Protein AF-A0A0L6UU90-F1 (afdb_monomer_lite)

Radius of gyration: 18.8 Å; chains: 1; bounding box: 52×58×37 Å

Sequence (193 aa):
EAFYVHIKVLWGLVTKGSIPTPSDEQLQAFYQRFCNSDEIESAVTRGPSLISTDLIQTLKKSRECRTKVGKHILHLSDFHICYIHSSLSKLGLTTWVPNLDEQADSLYNVAHQMAAIGTFCECVAGGAYTFMNVNQTYADNFDLLKTAYKHYVHFTWLNICSKEKKESGKHIRDEEQKFLQPACKRVSCSWVF

pLDDT: mean 80.96, std 15.69, range [37.69, 96.56]

Organism: NCBI:txid27349

Structure (mmCIF, N/CA/C/O backbone):
data_AF-A0A0L6UU90-F1
#
_entry.id   AF-A0A0L6UU90-F1
#
loop_
_atom_site.group_PDB
_atom_site.id
_atom_site.type_symbol
_atom_site.label_atom_id
_atom_site.label_alt_id
_atom_site.label_comp_id
_atom_site.label_asym_id
_atom_site.label_entity_id
_atom_site.label_seq_id
_atom_site.pdbx_PDB_ins_code
_atom_site.Cartn_x
_atom_site.Cartn_y
_atom_site.Cartn_z
_atom_site.occupancy
_atom_site.B_iso_or_equiv
_atom_site.auth_seq_id
_atom_site.auth_comp_id
_atom_site.auth_asym_id
_atom_site.auth_atom_id
_atom_site.pdbx_PDB_model_num
ATOM 1 N N . GLU A 1 1 ? 13.867 6.661 -1.118 1.00 80.81 1 GLU A N 1
ATOM 2 C CA . GLU A 1 1 ? 13.142 7.686 -1.908 1.00 80.81 1 GLU A CA 1
ATOM 3 C C . GLU A 1 1 ? 12.004 7.156 -2.781 1.00 80.81 1 GLU A C 1
ATOM 5 O O . GLU A 1 1 ? 10.861 7.425 -2.432 1.00 80.81 1 GLU A O 1
ATOM 10 N N . ALA A 1 2 ? 12.242 6.406 -3.869 1.00 89.19 2 ALA A N 1
ATOM 11 C CA . ALA A 1 2 ? 11.162 6.016 -4.799 1.00 89.19 2 ALA A CA 1
ATOM 12 C C . ALA A 1 2 ? 10.016 5.229 -4.140 1.00 89.19 2 ALA A C 1
ATOM 14 O O . ALA A 1 2 ? 8.848 5.518 -4.388 1.00 89.19 2 ALA A O 1
ATOM 15 N N . PHE A 1 3 ? 10.337 4.315 -3.222 1.00 91.81 3 PHE A N 1
ATOM 16 C CA . PHE A 1 3 ? 9.324 3.572 -2.474 1.00 91.81 3 PHE A CA 1
ATOM 17 C C . PHE A 1 3 ? 8.446 4.477 -1.589 1.00 91.81 3 PHE A C 1
ATOM 19 O O . PHE A 1 3 ? 7.229 4.333 -1.557 1.00 91.81 3 PHE A O 1
ATOM 26 N N . TYR A 1 4 ? 9.023 5.493 -0.942 1.00 89.19 4 TYR A N 1
ATOM 27 C CA . TYR A 1 4 ? 8.248 6.468 -0.163 1.00 89.19 4 TYR A CA 1
ATOM 28 C C . TYR A 1 4 ? 7.365 7.347 -1.053 1.00 89.19 4 TYR A C 1
ATOM 30 O O . TYR A 1 4 ? 6.253 7.699 -0.663 1.00 89.19 4 TYR A O 1
ATOM 38 N N . VAL A 1 5 ? 7.829 7.683 -2.263 1.00 87.25 5 VAL A N 1
ATOM 39 C CA . VAL A 1 5 ? 6.995 8.352 -3.271 1.00 87.25 5 VAL A CA 1
ATOM 40 C C . VAL A 1 5 ? 5.829 7.452 -3.675 1.00 87.25 5 VAL A C 1
ATOM 42 O O . VAL A 1 5 ? 4.702 7.933 -3.705 1.00 87.25 5 VAL A O 1
ATOM 45 N N . HIS A 1 6 ? 6.066 6.159 -3.913 1.00 90.12 6 HIS A N 1
ATOM 46 C CA . HIS A 1 6 ? 5.007 5.194 -4.217 1.00 90.12 6 HIS A CA 1
ATOM 47 C C . HIS A 1 6 ? 3.951 5.126 -3.111 1.00 90.12 6 HIS A C 1
ATOM 49 O O . HIS A 1 6 ? 2.763 5.264 -3.380 1.00 90.12 6 HIS A O 1
ATOM 55 N N . ILE A 1 7 ? 4.376 5.033 -1.852 1.00 90.38 7 ILE A N 1
ATOM 56 C CA . ILE A 1 7 ? 3.461 5.022 -0.707 1.00 90.38 7 ILE A CA 1
ATOM 57 C C . ILE A 1 7 ? 2.615 6.314 -0.646 1.00 90.38 7 ILE A C 1
ATOM 59 O O . ILE A 1 7 ? 1.401 6.258 -0.458 1.00 90.38 7 ILE A O 1
ATOM 63 N N . LYS A 1 8 ? 3.216 7.494 -0.872 1.00 84.75 8 LYS A N 1
ATOM 64 C CA . LYS A 1 8 ? 2.468 8.770 -0.941 1.00 84.75 8 LYS A CA 1
ATOM 65 C C . LYS A 1 8 ? 1.434 8.794 -2.069 1.00 84.75 8 LYS A C 1
ATOM 67 O O . LYS A 1 8 ? 0.399 9.445 -1.942 1.00 84.75 8 LYS A O 1
ATOM 72 N N . VAL A 1 9 ? 1.735 8.119 -3.174 1.00 85.44 9 VAL A N 1
ATOM 73 C CA . VAL A 1 9 ? 0.856 8.008 -4.341 1.00 85.44 9 VAL A CA 1
ATOM 74 C C . VAL A 1 9 ? -0.324 7.096 -4.028 1.00 85.44 9 VAL A C 1
ATOM 76 O O . VAL A 1 9 ? -1.452 7.488 -4.300 1.00 85.44 9 VAL A O 1
ATOM 79 N N . LEU A 1 10 ? -0.102 5.951 -3.374 1.00 88.50 10 LEU A N 1
ATOM 80 C CA . LEU A 1 10 ? -1.183 5.059 -2.928 1.00 88.50 10 LEU A CA 1
ATOM 81 C C . LEU A 1 10 ? -2.165 5.754 -1.976 1.00 88.50 10 LEU A C 1
ATOM 83 O O . LEU A 1 10 ? -3.375 5.571 -2.096 1.00 88.50 10 LEU A O 1
ATOM 87 N N . TRP A 1 11 ? -1.664 6.635 -1.110 1.00 82.31 11 TRP A N 1
ATOM 88 C CA . TRP A 1 11 ? -2.499 7.500 -0.272 1.00 82.31 11 TRP A CA 1
ATOM 89 C C . TRP A 1 11 ? -3.260 8.602 -1.032 1.00 82.31 11 TRP A C 1
ATOM 91 O O . TRP A 1 11 ? -3.976 9.388 -0.415 1.00 82.31 11 TRP A O 1
ATOM 101 N N . GLY A 1 12 ? -3.108 8.697 -2.355 1.00 75.25 12 GLY A N 1
ATOM 102 C CA . GLY A 1 12 ? -3.786 9.694 -3.181 1.00 75.25 12 GLY A CA 1
ATOM 103 C C . GLY A 1 12 ? -3.246 11.112 -3.004 1.00 75.25 12 GLY A C 1
ATOM 104 O O . GLY A 1 12 ? -3.991 12.059 -3.232 1.00 75.25 12 GLY A O 1
ATOM 105 N N . LEU A 1 13 ? -1.970 11.260 -2.611 1.00 61.97 13 LEU A N 1
ATOM 106 C CA . LEU A 1 13 ? -1.373 12.526 -2.177 1.00 61.97 13 LEU A CA 1
ATOM 107 C C . LEU A 1 13 ? -2.178 13.154 -1.043 1.00 61.97 13 LEU A C 1
ATOM 109 O O . LEU A 1 13 ? -2.910 14.105 -1.292 1.00 61.97 13 LEU A O 1
ATOM 113 N N . VAL A 1 14 ? -2.032 12.636 0.184 1.00 50.00 14 VAL A N 1
ATOM 114 C CA . VAL A 1 14 ? -2.690 13.168 1.394 1.00 50.00 14 VAL A CA 1
ATOM 115 C C . VAL A 1 14 ? -2.744 14.697 1.332 1.00 50.00 14 VAL A C 1
ATOM 117 O O . VAL A 1 14 ? -1.743 15.385 1.561 1.00 50.00 14 VAL A O 1
ATOM 120 N N . THR A 1 15 ? -3.904 15.244 0.970 1.00 45.78 15 THR A N 1
ATOM 121 C CA . THR A 1 15 ? -4.142 16.676 1.066 1.00 45.78 15 THR A CA 1
ATOM 122 C C . THR A 1 15 ? -4.085 16.995 2.548 1.00 45.78 15 THR A C 1
ATOM 124 O O . THR A 1 15 ? -4.788 16.373 3.343 1.00 45.78 15 THR A O 1
ATOM 127 N N . LYS A 1 16 ? -3.167 17.899 2.908 1.00 46.06 16 LYS A N 1
ATOM 128 C CA . LYS A 1 16 ? -2.875 18.343 4.277 1.00 46.06 16 LYS A CA 1
ATOM 129 C C . LYS A 1 16 ? -4.144 18.375 5.147 1.00 46.06 16 LYS A C 1
ATOM 131 O O . LYS A 1 16 ? -5.062 19.125 4.834 1.00 46.06 16 LYS A O 1
ATOM 136 N N . GLY A 1 17 ? -4.152 17.622 6.251 1.00 49.78 17 GLY A N 1
ATOM 137 C CA . GLY A 1 17 ? -5.042 17.893 7.391 1.00 49.78 17 GLY A CA 1
ATOM 138 C C . GLY A 1 17 ? -5.889 16.739 7.930 1.00 49.78 17 GLY A C 1
ATOM 139 O O . GLY A 1 17 ? -6.419 16.872 9.025 1.00 49.78 17 GLY A O 1
ATOM 140 N N . SER A 1 18 ? -5.999 15.599 7.246 1.00 56.94 18 SER A N 1
ATOM 141 C CA . SER A 1 18 ? -6.589 14.401 7.861 1.00 56.94 18 SER A CA 1
ATOM 142 C C . SER A 1 18 ? -5.887 13.159 7.342 1.00 56.94 18 SER A C 1
ATOM 144 O O . SER A 1 18 ? -5.832 12.926 6.135 1.00 56.94 18 SER A O 1
ATOM 146 N N . ILE A 1 19 ? -5.272 12.397 8.246 1.00 63.59 19 ILE A N 1
ATOM 147 C CA . ILE A 1 19 ? -4.830 11.055 7.888 1.00 63.59 19 ILE A CA 1
ATOM 148 C C . ILE A 1 19 ? -6.093 10.202 7.776 1.00 63.59 19 ILE A C 1
ATOM 150 O O . ILE A 1 19 ? -6.871 10.184 8.732 1.00 63.59 19 ILE A O 1
ATOM 154 N N . PRO A 1 20 ? -6.335 9.551 6.628 1.00 72.69 20 PRO A N 1
ATOM 155 C CA . PRO A 1 20 ? -7.505 8.707 6.477 1.00 72.69 20 PRO A CA 1
ATOM 156 C C . PRO A 1 20 ? -7.430 7.535 7.463 1.00 72.69 20 PRO A C 1
ATOM 158 O O . PRO A 1 20 ? -6.378 6.917 7.621 1.00 72.69 20 PRO A O 1
ATOM 161 N N . THR A 1 21 ? -8.556 7.245 8.108 1.00 83.50 21 THR A N 1
ATOM 162 C CA . THR A 1 21 ? -8.767 6.060 8.949 1.00 83.50 21 THR A CA 1
ATOM 163 C C . THR A 1 21 ? -9.645 5.085 8.162 1.00 83.50 21 THR A C 1
ATOM 165 O O . THR A 1 21 ? -10.568 5.542 7.478 1.00 83.50 21 THR A O 1
ATOM 168 N N . PRO A 1 22 ? -9.370 3.769 8.190 1.00 89.06 22 PRO A N 1
ATOM 169 C CA . PRO A 1 22 ? -10.257 2.799 7.556 1.00 89.06 22 PRO A CA 1
ATOM 170 C C . PRO A 1 22 ? -11.644 2.824 8.214 1.00 89.06 22 PRO A C 1
ATOM 172 O O . PRO A 1 22 ? -11.757 3.066 9.413 1.00 89.06 22 PRO A O 1
ATOM 175 N N . SER A 1 23 ? -12.704 2.589 7.437 1.00 90.19 23 SER A N 1
ATOM 176 C CA . SER A 1 23 ? -14.055 2.463 7.995 1.00 90.19 23 SER A CA 1
ATOM 177 C C . SER A 1 23 ? -14.237 1.117 8.697 1.00 90.19 23 SER A C 1
ATOM 179 O O . SER A 1 23 ? -13.660 0.110 8.277 1.00 90.19 23 SER A O 1
ATOM 181 N N . ASP A 1 24 ? -15.102 1.085 9.713 1.00 91.69 24 ASP A N 1
ATOM 182 C CA . ASP A 1 24 ? -15.449 -0.149 10.431 1.00 91.69 24 ASP A CA 1
ATOM 183 C C . ASP A 1 24 ? -15.997 -1.227 9.484 1.00 91.69 24 ASP A C 1
ATOM 185 O O . ASP A 1 24 ? -15.657 -2.400 9.612 1.00 91.69 24 ASP A O 1
ATOM 189 N N . GLU A 1 25 ? -16.779 -0.828 8.476 1.00 91.75 25 GLU A N 1
ATOM 190 C CA . GLU A 1 25 ? -17.306 -1.729 7.445 1.00 91.75 25 GLU A CA 1
ATOM 191 C C . GLU A 1 25 ? -16.185 -2.392 6.628 1.00 91.75 25 GLU A C 1
ATOM 193 O O . GLU A 1 25 ? -16.218 -3.603 6.402 1.00 91.75 25 GLU A O 1
ATOM 198 N N . GLN A 1 26 ? -15.159 -1.629 6.223 1.00 91.00 26 GLN A N 1
ATOM 199 C CA . GLN A 1 26 ? -14.026 -2.181 5.475 1.00 91.00 26 GLN A CA 1
ATOM 200 C C . GLN A 1 26 ? -13.202 -3.134 6.347 1.00 91.00 26 GLN A C 1
ATOM 202 O O . GLN A 1 26 ? -12.804 -4.199 5.874 1.00 91.00 26 GLN A O 1
ATOM 207 N N . LEU A 1 27 ? -12.968 -2.778 7.615 1.00 94.44 27 LEU A N 1
ATOM 208 C CA . LEU A 1 27 ? -12.269 -3.648 8.564 1.00 94.44 27 LEU A CA 1
ATOM 209 C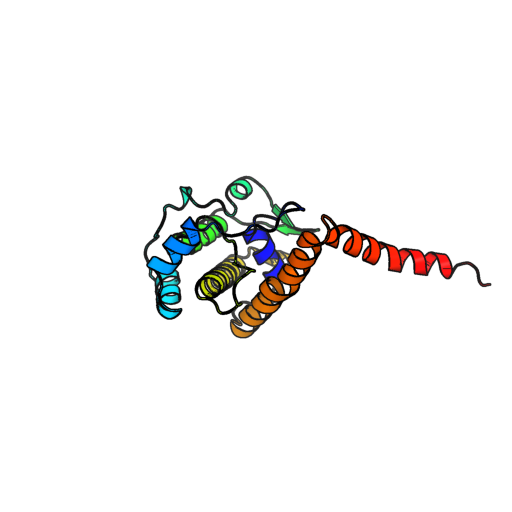 C . LEU A 1 27 ? -13.045 -4.950 8.785 1.00 94.44 27 LEU A C 1
ATOM 211 O O . LEU A 1 27 ? -12.468 -6.029 8.670 1.00 94.44 27 LEU A O 1
ATOM 215 N N . GLN A 1 28 ? -14.353 -4.868 9.036 1.00 94.62 28 GLN A N 1
ATOM 216 C CA . GLN A 1 28 ? -15.200 -6.040 9.240 1.00 94.62 28 GLN A CA 1
ATOM 217 C C . GLN A 1 28 ? -15.199 -6.957 8.012 1.00 94.62 28 GLN A C 1
ATOM 219 O O . GLN A 1 28 ? -14.979 -8.160 8.153 1.00 94.62 28 GLN A O 1
ATOM 224 N N . ALA A 1 29 ? -15.400 -6.404 6.813 1.00 93.88 29 ALA A N 1
ATOM 225 C CA . ALA A 1 29 ? -15.387 -7.177 5.574 1.00 93.88 29 ALA A CA 1
ATOM 226 C C . ALA A 1 29 ? -14.029 -7.858 5.331 1.00 93.88 29 ALA A C 1
ATOM 228 O O . ALA A 1 29 ? -13.980 -9.011 4.898 1.00 93.88 29 ALA A O 1
ATOM 229 N N . PHE A 1 30 ? -12.926 -7.169 5.642 1.00 95.75 30 PHE A N 1
ATOM 230 C CA . PHE A 1 30 ? -11.581 -7.721 5.513 1.00 95.75 30 PHE A CA 1
ATOM 231 C C . PHE A 1 30 ? -11.336 -8.870 6.501 1.00 95.75 30 PHE A C 1
ATOM 233 O O . PHE A 1 30 ? -10.919 -9.955 6.094 1.00 95.75 30 PHE A O 1
ATOM 240 N N . TYR A 1 31 ? -11.637 -8.668 7.786 1.00 96.19 31 TYR A N 1
ATOM 241 C CA . TYR A 1 31 ? -11.405 -9.673 8.829 1.00 96.19 31 TYR A CA 1
ATOM 242 C C . TYR A 1 31 ? -12.353 -10.876 8.746 1.00 96.19 31 TYR A C 1
ATOM 244 O O . TYR A 1 31 ? -12.022 -11.951 9.234 1.00 96.19 31 TYR A O 1
ATOM 252 N N . GLN A 1 32 ? -13.512 -10.741 8.097 1.00 95.19 32 GLN A N 1
ATOM 253 C CA . GLN A 1 32 ? -14.355 -11.890 7.748 1.00 95.19 32 GLN A CA 1
ATOM 254 C C . GLN A 1 32 ? -13.762 -12.746 6.622 1.00 95.19 32 GLN A C 1
ATOM 256 O O . GLN A 1 32 ? -14.136 -13.910 6.478 1.00 95.19 32 GLN A O 1
ATOM 261 N N . ARG A 1 33 ? -12.886 -12.169 5.792 1.00 93.88 33 ARG A N 1
ATOM 262 C CA . ARG A 1 33 ? -12.338 -12.823 4.602 1.00 93.88 33 ARG A CA 1
ATOM 263 C C . ARG A 1 33 ? -11.006 -13.512 4.864 1.00 93.88 33 ARG A C 1
ATOM 265 O O . ARG A 1 33 ? -10.786 -14.577 4.296 1.00 93.88 33 ARG A O 1
ATOM 272 N N . PHE A 1 34 ? -10.131 -12.880 5.638 1.00 95.81 34 PHE A N 1
ATOM 273 C CA . PHE A 1 34 ? -8.762 -13.337 5.848 1.00 95.81 34 PHE A CA 1
ATOM 274 C C . PHE A 1 34 ? -8.516 -13.656 7.318 1.00 95.81 34 PHE A C 1
ATOM 276 O O . PHE A 1 34 ? -8.803 -12.839 8.193 1.00 95.81 34 PHE A O 1
ATOM 283 N N . CYS A 1 35 ? -7.917 -14.816 7.569 1.00 94.50 35 CYS A N 1
ATOM 284 C CA . CYS A 1 35 ? -7.561 -15.290 8.905 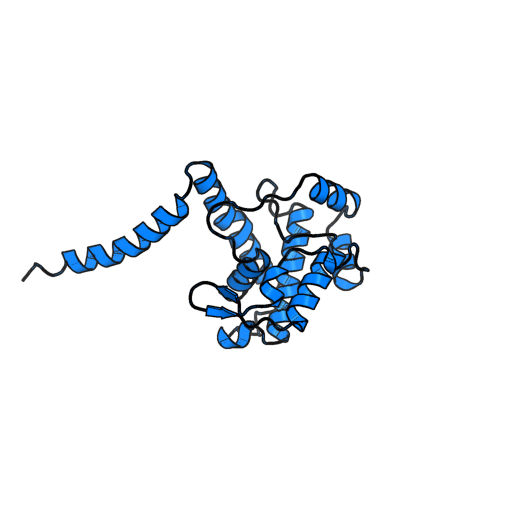1.00 94.50 35 CYS A CA 1
ATOM 285 C C . CYS A 1 35 ? -6.044 -15.287 9.154 1.00 94.50 35 CYS A C 1
ATOM 287 O O . CYS A 1 35 ? -5.611 -15.317 10.305 1.00 94.50 35 CYS A O 1
ATOM 289 N N . ASN A 1 36 ? -5.225 -15.279 8.098 1.00 95.44 36 ASN A N 1
ATOM 290 C CA . ASN A 1 36 ? -3.762 -15.323 8.185 1.00 95.44 36 ASN A CA 1
ATOM 291 C C . ASN A 1 36 ? -3.088 -14.710 6.942 1.00 95.44 36 ASN A C 1
ATOM 293 O O . ASN A 1 36 ? -3.733 -14.428 5.931 1.00 95.44 36 ASN A O 1
ATOM 297 N N . SER A 1 37 ? -1.776 -14.475 7.036 1.00 93.56 37 SER A N 1
ATOM 298 C CA . SER A 1 37 ? -0.979 -13.853 5.972 1.00 93.56 37 SER A CA 1
ATOM 299 C C . SER A 1 37 ? -0.872 -14.698 4.706 1.00 93.56 37 SER A C 1
ATOM 301 O O . SER A 1 37 ? -0.773 -14.138 3.617 1.00 93.56 37 SER A O 1
ATOM 303 N N . ASP A 1 38 ? -0.927 -16.022 4.824 1.00 94.19 38 ASP A N 1
ATOM 304 C CA . ASP A 1 38 ? -0.762 -16.929 3.685 1.00 94.19 38 ASP A CA 1
ATOM 305 C C . ASP A 1 38 ? -1.986 -16.858 2.757 1.00 94.19 38 ASP A C 1
ATOM 307 O O . ASP A 1 38 ? -1.865 -16.885 1.530 1.00 94.19 38 ASP A O 1
ATOM 311 N N . GLU A 1 39 ? -3.181 -16.680 3.329 1.00 94.88 39 GLU A N 1
ATOM 312 C CA . GLU A 1 39 ? -4.409 -16.418 2.573 1.00 94.88 39 GLU A CA 1
ATOM 313 C C . GLU A 1 39 ? -4.339 -15.091 1.808 1.00 94.88 39 GLU A C 1
ATOM 315 O O . GLU A 1 39 ? -4.766 -15.024 0.652 1.00 94.88 39 GLU A O 1
ATOM 320 N N . ILE A 1 40 ? -3.758 -14.050 2.416 1.00 94.31 40 ILE A N 1
ATOM 321 C CA . ILE A 1 40 ? -3.522 -12.758 1.755 1.00 94.31 40 ILE A CA 1
ATOM 322 C C . ILE A 1 40 ? -2.554 -12.942 0.586 1.00 94.31 40 ILE A C 1
ATOM 324 O O . ILE A 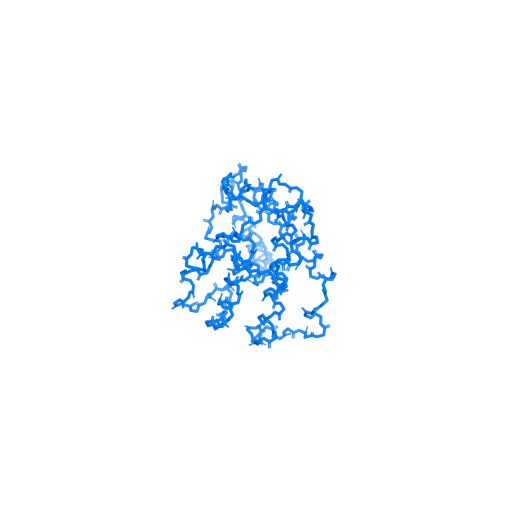1 40 ? -2.838 -12.492 -0.525 1.00 94.31 40 ILE A O 1
ATOM 328 N N . GLU A 1 41 ? -1.424 -13.617 0.809 1.00 92.44 41 GLU A N 1
ATOM 329 C CA . GLU A 1 41 ? -0.426 -13.880 -0.231 1.00 92.44 41 GLU A CA 1
ATOM 330 C C . GLU A 1 41 ? -1.035 -14.629 -1.417 1.00 92.44 41 GLU A C 1
ATOM 332 O O . GLU A 1 41 ? -0.860 -14.248 -2.583 1.00 92.44 41 GLU A O 1
ATOM 337 N N . SER A 1 42 ? -1.809 -15.672 -1.113 1.00 92.81 42 SER A N 1
ATOM 338 C CA . SER A 1 42 ? -2.526 -16.463 -2.103 1.00 92.81 42 SER A CA 1
ATOM 339 C C . SER A 1 42 ? -3.511 -15.602 -2.898 1.00 92.81 42 SER A C 1
ATOM 341 O O . SER A 1 42 ? -3.525 -15.666 -4.133 1.00 92.81 42 SER A O 1
ATOM 343 N N . ALA A 1 43 ? -4.274 -14.734 -2.224 1.00 92.56 43 ALA A N 1
ATOM 344 C CA . ALA A 1 43 ? -5.233 -13.843 -2.868 1.00 92.56 43 ALA A CA 1
ATOM 345 C C . ALA A 1 43 ? -4.563 -12.824 -3.800 1.00 92.56 43 ALA A C 1
ATOM 347 O O . ALA A 1 43 ? -5.003 -12.651 -4.936 1.00 92.56 43 ALA A O 1
ATOM 348 N N . VAL A 1 44 ? -3.462 -12.197 -3.378 1.00 87.19 44 VAL A N 1
ATOM 349 C CA . VAL A 1 44 ? -2.721 -11.234 -4.213 1.00 87.19 44 VAL A CA 1
ATOM 350 C C . VAL A 1 44 ? -2.147 -11.919 -5.457 1.00 87.19 44 VAL A C 1
ATOM 352 O O . VAL A 1 44 ? -2.282 -11.412 -6.577 1.00 87.19 44 VAL A O 1
ATOM 355 N N . THR A 1 45 ? -1.559 -13.102 -5.278 1.00 86.38 45 THR A N 1
ATOM 356 C CA . THR A 1 45 ? -0.836 -13.802 -6.347 1.00 86.38 45 THR A CA 1
ATOM 357 C C . THR A 1 45 ? -1.785 -14.458 -7.350 1.00 86.38 45 THR A C 1
ATOM 359 O O . THR A 1 45 ? -1.584 -14.353 -8.559 1.00 86.38 45 THR A O 1
ATOM 362 N N . ARG A 1 46 ? -2.825 -15.145 -6.864 1.00 85.94 46 ARG A N 1
ATOM 363 C CA . ARG A 1 46 ? -3.676 -16.040 -7.674 1.00 85.94 46 ARG A CA 1
ATOM 364 C C . ARG A 1 46 ? -5.175 -15.845 -7.459 1.00 85.94 46 ARG A C 1
ATOM 366 O O . ARG A 1 46 ? -5.967 -16.456 -8.170 1.00 85.94 46 ARG A O 1
ATOM 373 N N . GLY A 1 47 ? -5.569 -15.028 -6.487 1.00 87.12 47 GLY A N 1
ATOM 374 C CA . GLY A 1 47 ? -6.967 -14.837 -6.130 1.00 87.12 47 GLY A CA 1
ATOM 375 C C . GLY A 1 47 ? -7.762 -14.070 -7.187 1.00 87.12 47 GLY A C 1
ATOM 376 O O . GLY A 1 47 ? -7.204 -13.242 -7.920 1.00 87.12 47 GLY A O 1
ATOM 377 N N . PRO A 1 48 ? -9.080 -14.320 -7.261 1.00 91.56 48 PRO A N 1
ATOM 378 C CA . PRO A 1 48 ? -9.975 -13.477 -8.031 1.00 91.56 48 PRO A CA 1
ATOM 379 C C . PRO A 1 48 ? -10.105 -12.098 -7.374 1.00 91.56 48 PRO A C 1
ATOM 381 O O . PRO A 1 48 ? -9.906 -11.926 -6.171 1.00 91.56 48 PRO A O 1
ATOM 384 N N . SER A 1 49 ? -10.511 -11.117 -8.170 1.00 93.56 49 SER A N 1
ATOM 385 C CA . SER A 1 49 ? -10.988 -9.830 -7.669 1.00 93.56 49 SER A CA 1
ATOM 386 C C . SER A 1 49 ? -12.163 -10.021 -6.704 1.00 93.56 49 SER A C 1
ATOM 388 O O . SER A 1 49 ? -13.168 -10.626 -7.072 1.00 93.56 49 SER A O 1
ATOM 390 N N . LEU A 1 50 ? -12.053 -9.496 -5.479 1.00 92.56 50 LEU A N 1
ATOM 391 C CA . LEU A 1 50 ? -13.112 -9.575 -4.464 1.00 92.56 50 LEU A CA 1
ATOM 392 C C . LEU A 1 50 ? -14.146 -8.456 -4.608 1.00 92.56 50 LEU A C 1
ATOM 394 O O . LEU A 1 50 ? -15.304 -8.633 -4.238 1.00 92.56 50 LEU A O 1
ATOM 398 N N . ILE A 1 51 ? -13.725 -7.313 -5.147 1.00 93.31 51 ILE A N 1
ATOM 399 C CA . ILE A 1 51 ? -14.579 -6.162 -5.457 1.00 93.31 51 ILE A CA 1
ATOM 400 C C . ILE A 1 51 ? -14.311 -5.682 -6.885 1.00 93.31 51 ILE A C 1
ATOM 402 O O . ILE A 1 51 ? -13.214 -5.880 -7.409 1.00 93.31 51 ILE A O 1
ATOM 406 N N . SER A 1 52 ? -15.281 -5.017 -7.517 1.00 91.38 52 SER A N 1
ATOM 407 C CA . SER A 1 52 ? -15.043 -4.376 -8.819 1.00 91.38 52 SER A CA 1
ATOM 408 C C . SER A 1 52 ? -13.972 -3.287 -8.702 1.00 91.38 52 SER A C 1
ATOM 410 O O . SER A 1 52 ? -13.965 -2.514 -7.741 1.00 91.38 52 SER A O 1
ATOM 412 N N . THR A 1 53 ? -13.099 -3.180 -9.706 1.00 88.44 53 THR A N 1
ATOM 413 C CA . THR A 1 53 ? -12.107 -2.100 -9.799 1.00 88.44 53 THR A CA 1
ATOM 414 C C . THR A 1 53 ? -12.751 -0.714 -9.862 1.00 88.44 53 THR A C 1
ATOM 416 O O . THR A 1 53 ? -12.142 0.257 -9.429 1.00 88.44 53 THR A O 1
ATOM 419 N N . ASP A 1 54 ? -14.007 -0.605 -10.308 1.00 86.69 54 ASP A N 1
ATOM 420 C CA . ASP A 1 54 ? -14.738 0.672 -10.366 1.00 86.69 54 ASP A CA 1
ATOM 421 C C . ASP A 1 54 ? -15.050 1.256 -8.977 1.00 86.69 54 ASP A C 1
ATOM 423 O O . ASP A 1 54 ? -15.245 2.473 -8.822 1.00 86.69 54 ASP A O 1
ATOM 427 N N . LEU A 1 55 ? -15.079 0.392 -7.955 1.00 87.75 55 LEU A N 1
ATOM 428 C CA . LEU A 1 55 ? -15.288 0.775 -6.558 1.00 87.75 55 LEU A CA 1
ATOM 429 C C . LEU A 1 55 ? -14.022 1.355 -5.918 1.00 87.75 55 LEU A C 1
ATOM 431 O O . LEU A 1 55 ? -14.118 2.015 -4.881 1.00 87.75 55 LEU A O 1
ATOM 435 N N . ILE A 1 56 ? -12.854 1.157 -6.535 1.00 87.75 56 ILE A N 1
ATOM 436 C CA . ILE A 1 56 ? -11.575 1.590 -5.980 1.00 87.75 56 ILE A CA 1
ATOM 437 C C . ILE A 1 56 ? -11.428 3.100 -6.115 1.00 87.75 56 ILE A C 1
ATOM 439 O O . ILE A 1 56 ? -11.484 3.668 -7.205 1.00 87.75 56 ILE A O 1
ATOM 443 N N . GLN A 1 57 ? -11.224 3.757 -4.978 1.00 86.38 57 GLN A N 1
ATOM 444 C CA . GLN A 1 57 ? -11.069 5.204 -4.868 1.00 86.38 57 GLN A CA 1
ATOM 445 C C . GLN A 1 57 ? -9.601 5.632 -4.914 1.00 86.38 57 GLN A C 1
ATOM 447 O O . GLN A 1 57 ? -9.300 6.738 -5.373 1.00 86.38 57 GLN A O 1
ATOM 452 N N . THR A 1 58 ? -8.675 4.762 -4.493 1.00 83.44 58 THR A N 1
ATOM 453 C CA . THR A 1 58 ? -7.230 5.007 -4.611 1.00 83.44 58 THR A CA 1
ATOM 454 C C . THR A 1 58 ? -6.881 5.365 -6.049 1.00 83.44 58 THR A C 1
ATOM 456 O O . THR A 1 58 ? -7.204 4.623 -6.965 1.00 83.44 58 THR A O 1
ATOM 459 N N . LEU A 1 59 ? -6.236 6.514 -6.266 1.00 79.25 59 LEU A N 1
ATOM 460 C CA . LEU A 1 59 ? -5.845 7.013 -7.594 1.00 79.25 59 LEU A CA 1
ATOM 461 C C . LEU A 1 59 ? -6.993 7.243 -8.594 1.00 79.25 59 LEU A C 1
ATOM 463 O O . LEU A 1 59 ? -6.722 7.574 -9.746 1.00 79.25 59 LEU A O 1
ATOM 467 N N . LYS A 1 60 ? -8.267 7.159 -8.182 1.00 76.62 60 LYS A N 1
ATOM 468 C CA . LYS A 1 60 ? -9.417 7.327 -9.089 1.00 76.62 60 LYS A CA 1
ATOM 469 C C . LYS A 1 60 ? -9.417 8.689 -9.787 1.00 76.62 60 LYS A C 1
ATOM 471 O O . LYS A 1 60 ? -9.640 8.760 -10.988 1.00 76.62 60 LYS A O 1
ATOM 476 N N . LYS A 1 61 ? -9.076 9.756 -9.054 1.00 66.19 61 LYS A N 1
ATOM 477 C CA . LYS A 1 61 ? -8.900 11.121 -9.598 1.00 66.19 61 LYS A CA 1
ATOM 478 C C . LYS A 1 61 ? -7.546 11.336 -10.288 1.00 66.19 61 LYS A C 1
ATOM 480 O O . LYS A 1 61 ? -7.379 12.293 -11.033 1.00 66.19 61 LYS A O 1
ATOM 485 N N . SER A 1 62 ? -6.570 10.465 -10.034 1.00 63.59 62 SER A N 1
ATOM 486 C CA . SER A 1 62 ? -5.221 10.537 -10.614 1.00 63.59 62 SER A CA 1
ATOM 487 C C . SER A 1 62 ? -5.139 9.904 -12.005 1.00 63.59 62 SER A C 1
ATOM 489 O O . SER A 1 62 ? -4.164 10.141 -12.710 1.00 63.59 62 SER A O 1
ATOM 491 N N . ARG A 1 63 ? -6.174 9.160 -12.421 1.00 58.16 63 ARG A N 1
ATOM 492 C CA . ARG A 1 63 ? -6.313 8.546 -13.752 1.00 58.16 63 ARG A CA 1
ATOM 493 C C . ARG A 1 63 ? -6.290 9.565 -14.901 1.00 58.16 63 ARG A C 1
ATOM 495 O O . ARG A 1 63 ? -5.968 9.217 -16.025 1.00 58.16 63 ARG A O 1
ATOM 502 N N . GLU A 1 64 ? -6.571 10.833 -14.607 1.00 50.81 64 GLU A N 1
ATOM 503 C CA . GLU A 1 64 ? -6.669 11.908 -15.601 1.00 50.81 64 GLU A CA 1
ATOM 504 C C . GLU A 1 64 ? -5.476 12.885 -15.570 1.00 50.81 64 GLU A C 1
ATOM 506 O O . GLU A 1 64 ? -5.406 13.796 -16.394 1.00 50.81 64 GLU A O 1
ATOM 511 N N . CYS A 1 65 ? -4.523 12.747 -14.632 1.00 47.53 65 CYS A N 1
ATOM 512 C CA . CYS A 1 65 ? -3.508 13.782 -14.400 1.00 47.53 65 CYS A CA 1
ATOM 513 C C . CYS A 1 65 ? -2.112 13.268 -14.017 1.00 47.53 65 CYS A C 1
ATOM 515 O O . CYS A 1 65 ? -1.931 12.389 -13.175 1.00 47.53 65 CYS A O 1
ATOM 517 N N . ARG A 1 66 ? -1.086 13.952 -14.549 1.00 60.25 66 ARG A N 1
ATOM 518 C CA . ARG A 1 66 ? 0.299 13.862 -14.058 1.00 60.25 66 ARG A CA 1
ATOM 519 C C . ARG A 1 66 ? 0.322 14.216 -12.572 1.00 60.25 66 ARG A C 1
ATOM 521 O O . ARG A 1 66 ? -0.016 15.334 -12.188 1.00 60.25 66 ARG A O 1
ATOM 528 N N . THR A 1 67 ? 0.741 13.275 -11.736 1.00 61.44 67 THR A N 1
ATOM 529 C CA . THR A 1 67 ? 0.688 13.443 -10.281 1.00 61.44 67 THR A CA 1
ATOM 530 C C . THR A 1 67 ? 1.979 14.113 -9.800 1.00 61.44 67 THR A C 1
ATOM 532 O O . THR A 1 67 ? 3.072 13.573 -9.979 1.00 61.44 67 THR A O 1
ATOM 535 N N . LYS A 1 68 ? 1.883 15.314 -9.213 1.00 61.00 68 LYS A N 1
ATOM 536 C CA . LYS A 1 68 ? 3.030 15.995 -8.585 1.00 61.00 68 LYS A CA 1
ATOM 537 C C . LYS A 1 68 ? 3.204 15.502 -7.151 1.00 61.00 68 LYS A C 1
ATOM 539 O O . LYS A 1 68 ? 2.314 15.682 -6.329 1.00 61.00 68 LYS A O 1
ATOM 544 N N . VAL A 1 69 ? 4.370 14.941 -6.837 1.00 63.97 69 VAL A N 1
ATOM 545 C CA . VAL A 1 69 ? 4.743 14.533 -5.474 1.00 63.97 69 VAL A CA 1
ATOM 546 C C . VAL A 1 69 ? 5.988 15.310 -5.063 1.00 63.97 69 VAL A C 1
ATOM 548 O O . VAL A 1 69 ? 7.102 15.016 -5.498 1.00 63.97 69 VAL A O 1
ATOM 551 N N . GLY A 1 70 ? 5.807 16.352 -4.248 1.00 61.72 70 GLY A N 1
ATOM 552 C CA . GLY A 1 70 ? 6.889 17.286 -3.926 1.00 61.72 70 GLY A CA 1
ATOM 553 C C . GLY A 1 70 ? 7.398 18.014 -5.178 1.00 61.72 70 GLY A C 1
ATOM 554 O O . GLY A 1 70 ? 6.616 18.650 -5.880 1.00 61.72 70 GLY A O 1
ATOM 555 N N . LYS A 1 71 ? 8.705 17.918 -5.465 1.00 59.81 71 LYS A N 1
ATOM 556 C CA . LYS A 1 71 ? 9.337 18.513 -6.663 1.00 59.81 71 LYS A CA 1
ATOM 557 C C . LYS A 1 71 ? 9.252 17.627 -7.914 1.00 59.81 71 LYS A C 1
ATOM 559 O O . LYS A 1 71 ? 9.645 18.068 -8.989 1.00 59.81 71 LYS A O 1
ATOM 564 N N . HIS A 1 72 ? 8.773 16.391 -7.784 1.00 61.25 72 HI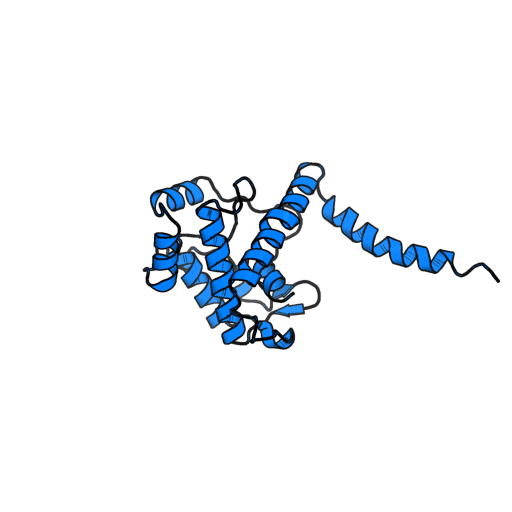S A N 1
ATOM 565 C CA . HIS A 1 72 ? 8.824 15.400 -8.853 1.00 61.25 72 HIS A CA 1
ATOM 566 C C . HIS A 1 72 ? 7.459 15.204 -9.514 1.00 61.25 72 HIS A C 1
ATOM 568 O O . HIS A 1 72 ? 6.423 15.202 -8.847 1.00 61.25 72 HIS A O 1
ATOM 574 N N . ILE A 1 73 ? 7.469 15.019 -10.835 1.00 61.97 73 ILE A N 1
ATOM 575 C CA . ILE A 1 73 ? 6.296 14.618 -11.612 1.00 61.97 73 ILE A CA 1
ATOM 576 C C . ILE A 1 73 ? 6.377 13.107 -11.807 1.00 61.97 73 ILE A C 1
ATOM 578 O O . ILE A 1 73 ? 7.331 12.618 -12.405 1.00 61.97 73 ILE A O 1
ATOM 582 N N . LEU A 1 74 ? 5.381 12.383 -11.303 1.00 69.69 74 LEU A N 1
ATOM 583 C CA . LEU A 1 74 ? 5.264 10.944 -11.492 1.00 69.69 74 LEU A CA 1
ATOM 584 C C . LEU A 1 74 ? 4.441 10.641 -12.747 1.00 69.69 74 LEU A C 1
ATOM 586 O O . LEU A 1 74 ? 3.347 11.185 -12.927 1.00 69.69 74 LEU A O 1
ATOM 590 N N . HIS A 1 75 ? 4.957 9.740 -13.581 1.00 72.31 75 HIS A N 1
ATOM 591 C CA . HIS A 1 75 ? 4.260 9.213 -14.749 1.00 72.31 75 HIS A CA 1
ATOM 592 C C . HIS A 1 75 ? 3.801 7.775 -14.476 1.00 72.31 75 HIS A C 1
ATOM 594 O O . HIS A 1 75 ? 4.521 6.813 -14.744 1.00 72.31 75 HIS A O 1
ATOM 600 N N . LEU A 1 76 ? 2.601 7.628 -13.912 1.00 79.06 76 LEU A N 1
ATOM 601 C CA . LEU A 1 76 ? 1.911 6.340 -13.894 1.00 79.06 76 LEU A CA 1
ATOM 602 C C . LEU A 1 76 ? 1.114 6.213 -15.190 1.00 79.06 76 LEU A C 1
ATOM 604 O O . LEU A 1 76 ? 0.277 7.064 -15.475 1.00 79.06 76 LEU A O 1
ATOM 608 N N . SER A 1 77 ? 1.397 5.178 -15.979 1.00 82.12 77 SER A N 1
ATOM 609 C CA . SER A 1 77 ? 0.553 4.809 -17.111 1.00 82.12 77 SER A CA 1
ATOM 610 C C . SER A 1 77 ? -0.758 4.202 -16.606 1.00 82.12 77 SER A C 1
ATOM 612 O O . SER A 1 77 ? -0.828 3.718 -15.471 1.00 82.12 77 SER A O 1
ATOM 614 N N . ASP A 1 78 ? -1.770 4.150 -17.472 1.00 82.69 78 ASP A N 1
ATOM 615 C CA . ASP A 1 78 ? -3.021 3.438 -17.182 1.00 82.69 78 ASP A CA 1
ATOM 616 C C . ASP A 1 78 ? -2.767 1.982 -16.784 1.00 82.69 78 ASP A C 1
ATOM 618 O O . ASP A 1 78 ? -3.429 1.464 -15.893 1.00 82.69 78 ASP A O 1
ATOM 622 N N . PHE A 1 79 ? -1.749 1.343 -17.369 1.00 85.88 79 PHE A N 1
ATOM 623 C CA . PHE A 1 79 ? -1.334 -0.006 -16.994 1.00 85.88 79 PHE A CA 1
ATOM 624 C C . PHE A 1 79 ? -0.941 -0.104 -15.510 1.00 85.88 79 PHE A C 1
ATOM 626 O O . PHE A 1 79 ? -1.439 -0.978 -14.804 1.00 85.88 79 PHE A O 1
ATOM 633 N N . HIS A 1 80 ? -0.114 0.819 -15.006 1.00 88.19 80 HIS A N 1
ATOM 634 C CA . HIS A 1 80 ? 0.281 0.830 -13.593 1.00 88.19 80 HIS A CA 1
ATOM 635 C C . HIS A 1 80 ? -0.916 1.077 -12.665 1.00 88.19 80 HIS A C 1
ATOM 637 O O . HIS A 1 80 ? -1.032 0.435 -11.623 1.00 88.19 80 HIS A O 1
ATOM 643 N N . ILE A 1 81 ? -1.824 1.984 -13.044 1.00 87.94 81 ILE A N 1
ATOM 644 C CA . ILE A 1 81 ? -3.034 2.276 -12.260 1.00 87.94 81 ILE A CA 1
ATOM 645 C C . ILE A 1 81 ? -3.954 1.051 -12.227 1.00 87.94 81 ILE A C 1
ATOM 647 O O . ILE A 1 81 ? -4.391 0.652 -11.149 1.00 87.94 81 ILE A O 1
ATOM 651 N N . CYS A 1 82 ? -4.188 0.412 -13.375 1.00 89.25 82 CYS A N 1
ATOM 652 C CA . CYS A 1 82 ? -4.956 -0.827 -13.474 1.00 89.25 82 CYS A CA 1
ATOM 653 C C . CYS A 1 82 ? -4.343 -1.944 -12.626 1.00 89.25 82 CYS A C 1
ATOM 655 O O . CYS A 1 82 ? -5.078 -2.677 -11.968 1.00 89.25 82 CYS A O 1
ATOM 657 N N . TYR A 1 83 ? -3.013 -2.056 -12.590 1.00 91.38 83 TYR A N 1
ATOM 658 C CA . TYR A 1 83 ? -2.340 -3.040 -11.748 1.00 91.38 83 TYR A CA 1
ATOM 659 C C . TYR A 1 83 ? -2.554 -2.763 -10.254 1.00 91.38 83 TYR A C 1
ATOM 661 O O . TYR A 1 83 ? -2.927 -3.664 -9.502 1.00 91.38 83 TYR A O 1
ATOM 669 N N . ILE A 1 84 ? -2.393 -1.506 -9.822 1.00 92.50 84 ILE A N 1
ATOM 670 C CA . ILE A 1 84 ? -2.675 -1.091 -8.439 1.00 92.50 84 ILE A CA 1
ATOM 671 C C . ILE A 1 84 ? -4.128 -1.409 -8.076 1.00 92.50 84 ILE A C 1
ATOM 673 O O . ILE A 1 84 ? -4.389 -2.011 -7.037 1.00 92.50 84 ILE A O 1
ATOM 677 N N . HIS A 1 85 ? -5.076 -1.054 -8.945 1.00 93.00 85 HIS A N 1
ATOM 678 C CA . HIS A 1 85 ? -6.496 -1.340 -8.743 1.00 93.00 85 HIS A CA 1
ATOM 679 C C . HIS A 1 85 ? -6.767 -2.842 -8.677 1.00 93.00 85 HIS A C 1
ATOM 681 O O . HIS A 1 85 ? -7.464 -3.297 -7.778 1.00 93.00 85 HIS A O 1
ATOM 687 N N . SER A 1 86 ? -6.176 -3.640 -9.562 1.00 93.06 86 SER A N 1
ATOM 688 C CA . SER A 1 86 ? -6.317 -5.097 -9.520 1.00 93.06 86 SER A CA 1
ATOM 689 C C . SER A 1 86 ? -5.798 -5.681 -8.200 1.00 93.06 86 SER A C 1
ATOM 691 O O . SER A 1 86 ? -6.478 -6.501 -7.585 1.00 93.06 86 SER A O 1
ATOM 693 N N . SER A 1 87 ? -4.647 -5.205 -7.715 1.00 94.44 87 SER A N 1
ATOM 694 C CA . SER A 1 87 ? -4.068 -5.627 -6.433 1.00 94.44 87 SER A CA 1
ATOM 695 C C . SER A 1 87 ? -4.996 -5.321 -5.248 1.00 94.44 87 SER A C 1
ATOM 697 O O . SER A 1 87 ? -5.311 -6.208 -4.456 1.00 94.44 87 SER A O 1
ATOM 699 N N . LEU A 1 88 ? -5.525 -4.096 -5.162 1.00 95.12 88 LEU A N 1
ATOM 700 C CA . LEU A 1 88 ? -6.463 -3.709 -4.098 1.00 95.12 88 LEU A CA 1
ATOM 701 C C . LEU A 1 88 ? -7.807 -4.445 -4.208 1.00 95.12 88 LEU A C 1
ATOM 703 O O . LEU A 1 88 ? -8.376 -4.862 -3.200 1.00 95.12 88 LEU A O 1
ATOM 707 N N . SER A 1 89 ? -8.282 -4.666 -5.434 1.00 95.31 89 SER A N 1
ATOM 708 C CA . SER A 1 89 ? -9.509 -5.408 -5.731 1.00 95.31 89 SER A CA 1
ATOM 709 C C . SER A 1 89 ? -9.443 -6.846 -5.211 1.00 95.31 89 SER A C 1
ATOM 711 O O . SER A 1 89 ? -10.402 -7.316 -4.596 1.00 95.31 89 SER A O 1
ATOM 713 N N . LYS A 1 90 ? -8.309 -7.535 -5.390 1.00 95.44 90 LYS A N 1
ATOM 714 C CA . LYS A 1 90 ? -8.063 -8.887 -4.853 1.00 95.44 90 LYS A CA 1
ATOM 715 C C . LYS A 1 90 ? -8.042 -8.944 -3.324 1.00 95.44 90 LYS A C 1
ATOM 717 O O . LYS A 1 90 ? -8.296 -9.994 -2.748 1.00 95.44 90 LYS A O 1
ATOM 722 N N . LEU A 1 91 ? -7.766 -7.820 -2.666 1.00 95.19 91 LEU A N 1
ATOM 723 C CA . LEU A 1 91 ? -7.783 -7.695 -1.208 1.00 95.19 91 LEU A CA 1
ATOM 724 C C . LEU A 1 91 ? -9.123 -7.185 -0.660 1.00 95.19 91 LEU A C 1
ATOM 726 O O . LEU A 1 91 ? -9.288 -7.091 0.552 1.00 95.19 91 LEU A O 1
ATOM 730 N N . GLY A 1 92 ? -10.081 -6.842 -1.529 1.00 94.06 92 GLY A N 1
ATOM 731 C CA . GLY A 1 92 ? -11.349 -6.239 -1.111 1.00 94.06 92 GLY A CA 1
ATOM 732 C C . GLY A 1 92 ? -11.201 -4.810 -0.579 1.00 94.06 92 GLY A C 1
ATOM 733 O O . GLY A 1 92 ? -12.075 -4.328 0.136 1.00 94.06 92 GLY A O 1
ATOM 734 N N . LEU A 1 93 ? -10.105 -4.123 -0.912 1.00 93.12 93 LEU A N 1
ATOM 735 C CA . LEU A 1 93 ? -9.807 -2.780 -0.422 1.00 93.12 93 LEU A CA 1
ATOM 736 C C . LEU A 1 93 ? -10.315 -1.733 -1.411 1.00 93.12 93 LEU A C 1
ATOM 738 O O . LEU A 1 93 ? -9.815 -1.620 -2.530 1.00 93.12 93 LEU A O 1
ATOM 742 N N . THR A 1 94 ? -11.282 -0.919 -0.989 1.00 91.25 94 THR A N 1
ATOM 743 C CA . THR A 1 94 ? -11.771 0.198 -1.819 1.00 91.25 94 THR A CA 1
ATOM 744 C C . THR A 1 94 ? -10.783 1.362 -1.829 1.00 91.25 94 THR A C 1
ATOM 746 O O . THR A 1 94 ? -10.670 2.089 -2.815 1.00 91.25 94 THR A O 1
ATOM 749 N N . THR A 1 95 ? -10.034 1.531 -0.740 1.00 89.94 95 THR A N 1
ATOM 750 C CA . THR A 1 95 ? -8.997 2.552 -0.596 1.00 89.94 95 THR A CA 1
ATOM 751 C C . THR A 1 95 ? -7.811 1.960 0.152 1.00 89.94 95 THR A C 1
ATOM 753 O O . THR A 1 95 ? -7.989 1.238 1.132 1.00 89.94 95 THR A O 1
ATOM 756 N N . TRP A 1 96 ? -6.599 2.291 -0.287 1.00 93.12 96 TRP A N 1
ATOM 757 C CA . TRP A 1 96 ? -5.366 1.963 0.417 1.00 93.12 96 TRP A CA 1
ATOM 758 C C . TRP A 1 96 ? -5.190 2.893 1.623 1.00 93.12 96 TRP A C 1
ATOM 760 O O . TRP A 1 96 ? -4.768 4.044 1.487 1.00 93.12 96 TRP A O 1
ATOM 770 N N . VAL A 1 97 ? -5.571 2.398 2.801 1.00 91.94 97 VAL A N 1
ATOM 771 C CA . VAL A 1 97 ? -5.534 3.128 4.074 1.00 91.94 97 VAL A CA 1
ATOM 772 C C . VAL A 1 97 ? -5.098 2.157 5.174 1.00 91.94 97 VAL A C 1
ATOM 774 O O . VAL A 1 97 ? -5.952 1.466 5.734 1.00 91.94 97 VAL A O 1
ATOM 777 N N . PRO A 1 98 ? -3.789 2.082 5.481 1.00 93.62 98 PRO A N 1
ATOM 778 C CA . PRO A 1 98 ? -3.281 1.299 6.604 1.00 93.62 98 PRO A CA 1
ATOM 779 C C . PRO A 1 98 ? -3.918 1.736 7.927 1.00 93.62 98 PRO A C 1
ATOM 781 O O . PRO A 1 98 ? -4.160 2.927 8.141 1.00 93.62 98 PRO A O 1
ATOM 784 N N . ASN A 1 99 ? -4.149 0.787 8.832 1.00 92.50 99 ASN A N 1
ATOM 785 C CA . ASN A 1 99 ? -4.688 1.074 10.154 1.00 92.50 99 ASN A CA 1
ATOM 786 C C . ASN A 1 99 ? -3.553 1.464 11.110 1.00 92.50 99 ASN A C 1
ATOM 788 O O . ASN A 1 99 ? -2.805 0.618 11.597 1.00 92.50 99 ASN A O 1
ATOM 792 N N . LEU A 1 100 ? -3.419 2.762 11.382 1.00 89.50 100 LEU A N 1
ATOM 793 C CA . LEU A 1 100 ? -2.381 3.281 12.276 1.00 89.50 100 LEU A CA 1
ATOM 794 C C . LEU A 1 100 ? -2.719 3.139 13.765 1.00 89.50 100 LEU A C 1
ATOM 796 O O . LEU A 1 100 ? -1.842 3.379 14.592 1.00 89.50 100 LEU A O 1
ATOM 800 N N . ASP A 1 101 ? -3.955 2.771 14.105 1.00 88.19 101 ASP A N 1
ATOM 801 C CA . ASP A 1 101 ? -4.363 2.510 15.488 1.00 88.19 101 ASP A CA 1
ATOM 802 C C . ASP A 1 101 ? -4.114 1.032 15.887 1.00 88.19 101 ASP A C 1
ATOM 804 O O . ASP A 1 101 ? -4.114 0.698 17.071 1.00 88.19 101 ASP A O 1
ATOM 808 N N . GLU A 1 102 ? -3.826 0.154 14.919 1.00 90.44 102 GLU A N 1
ATOM 809 C CA . GLU A 1 102 ? -3.410 -1.239 15.131 1.00 90.44 102 GLU A CA 1
ATOM 810 C C . GLU A 1 102 ? -1.883 -1.431 15.053 1.00 90.44 102 GLU A C 1
ATOM 812 O O . GLU A 1 102 ? -1.135 -0.584 14.554 1.00 90.44 102 GLU A O 1
ATOM 817 N N . GLN A 1 103 ? -1.404 -2.591 15.520 1.00 90.25 103 GLN A N 1
ATOM 818 C CA . GLN A 1 103 ? 0.005 -2.968 15.390 1.00 90.25 103 GLN A CA 1
ATOM 819 C C . GLN A 1 103 ? 0.408 -3.137 13.917 1.00 90.25 103 GLN A C 1
ATOM 821 O O . GLN A 1 103 ? -0.394 -3.522 13.068 1.00 90.25 103 GLN A O 1
ATOM 826 N N . ALA A 1 104 ? 1.678 -2.863 13.607 1.00 90.75 104 ALA A N 1
ATOM 827 C CA . ALA A 1 104 ? 2.197 -2.913 12.236 1.00 90.75 104 ALA A CA 1
ATOM 828 C C . ALA A 1 104 ? 2.131 -4.312 11.594 1.00 90.75 104 ALA A C 1
ATOM 830 O O . ALA A 1 104 ? 2.196 -4.428 10.374 1.00 90.75 104 ALA A O 1
ATOM 831 N N . ASP A 1 105 ? 2.049 -5.357 12.413 1.00 92.81 105 ASP A N 1
ATOM 832 C CA . ASP A 1 105 ? 1.918 -6.763 12.037 1.00 92.81 105 ASP A CA 1
ATOM 833 C C . ASP A 1 105 ? 0.472 -7.279 12.131 1.00 92.81 105 ASP A C 1
ATOM 835 O O . ASP A 1 105 ? 0.240 -8.473 11.939 1.00 92.81 105 ASP A O 1
ATOM 839 N N . SER A 1 106 ? -0.514 -6.401 12.369 1.00 95.25 106 SER A N 1
ATOM 840 C CA . SER A 1 106 ? -1.920 -6.780 12.227 1.00 95.25 106 SER A CA 1
ATOM 841 C C . SER A 1 106 ? -2.196 -7.245 10.800 1.00 95.25 106 SER A C 1
ATOM 843 O O . SER A 1 106 ? -1.600 -6.762 9.834 1.00 95.25 106 SER A O 1
ATOM 845 N N . LEU A 1 107 ? -3.128 -8.183 10.652 1.00 96.44 107 LEU A N 1
ATOM 846 C CA . LEU A 1 107 ? -3.400 -8.821 9.368 1.00 96.44 107 LEU A CA 1
ATOM 847 C C . LEU A 1 107 ? -3.789 -7.803 8.280 1.00 96.44 107 LEU A C 1
ATOM 849 O O . LEU A 1 107 ? -3.328 -7.880 7.139 1.00 96.44 107 LEU A O 1
ATOM 853 N N . TYR A 1 108 ? -4.578 -6.797 8.660 1.00 96.56 108 TYR A N 1
ATOM 854 C CA . TYR A 1 108 ? -4.968 -5.698 7.784 1.00 96.56 108 TYR A CA 1
ATOM 855 C C . TYR A 1 108 ? -3.762 -4.854 7.338 1.00 96.56 108 TYR A C 1
ATOM 857 O O . TYR A 1 108 ? -3.635 -4.512 6.157 1.00 96.56 108 TYR A O 1
ATOM 865 N N . ASN A 1 109 ? -2.829 -4.563 8.248 1.00 95.75 109 ASN A N 1
ATOM 866 C CA . ASN A 1 109 ? -1.607 -3.821 7.932 1.00 95.75 109 ASN A CA 1
ATOM 867 C C . ASN A 1 109 ? -0.612 -4.637 7.098 1.00 95.75 109 ASN A C 1
ATOM 869 O O . ASN A 1 109 ? 0.034 -4.076 6.208 1.00 95.75 109 ASN A O 1
ATOM 873 N N . VAL A 1 110 ? -0.548 -5.954 7.306 1.00 95.69 110 VAL A N 1
ATOM 874 C CA . VAL A 1 110 ? 0.218 -6.878 6.460 1.00 95.69 110 VAL A CA 1
ATOM 875 C C . VAL A 1 110 ? -0.315 -6.858 5.026 1.00 95.69 110 VAL A C 1
ATOM 877 O O . VAL A 1 110 ? 0.477 -6.684 4.100 1.00 95.69 110 VAL A O 1
ATOM 880 N N . ALA A 1 111 ? -1.635 -6.916 4.814 1.00 96.56 111 ALA A N 1
ATOM 881 C CA . ALA A 1 111 ? -2.214 -6.784 3.471 1.00 96.56 111 ALA A CA 1
ATOM 882 C C . ALA A 1 111 ? -1.832 -5.461 2.792 1.00 96.56 111 ALA A C 1
ATOM 884 O O . ALA A 1 111 ? -1.459 -5.447 1.617 1.00 96.56 111 ALA A O 1
ATOM 885 N N . HIS A 1 112 ? -1.859 -4.349 3.531 1.00 96.00 112 HIS A N 1
ATOM 886 C CA . HIS A 1 112 ? -1.460 -3.044 2.999 1.00 96.00 112 HIS A CA 1
ATOM 887 C C . HIS A 1 112 ? 0.027 -2.985 2.643 1.00 96.00 112 HIS A C 1
ATOM 889 O O . HIS A 1 112 ? 0.376 -2.430 1.597 1.00 96.00 112 HIS A O 1
ATOM 895 N N . GLN A 1 113 ? 0.888 -3.574 3.478 1.00 96.06 113 GLN A N 1
ATOM 896 C CA . GLN A 1 113 ? 2.317 -3.698 3.208 1.00 96.06 113 GLN A CA 1
ATOM 897 C C . GLN A 1 113 ? 2.567 -4.526 1.944 1.00 96.06 113 GLN A C 1
ATOM 899 O O . GLN A 1 113 ? 3.312 -4.086 1.070 1.00 96.06 113 GLN A O 1
ATOM 904 N N . MET A 1 114 ? 1.930 -5.694 1.819 1.00 95.25 114 MET A N 1
ATOM 905 C CA . MET A 1 114 ? 2.074 -6.568 0.651 1.00 95.25 114 MET A CA 1
ATOM 906 C C . MET A 1 114 ? 1.590 -5.885 -0.625 1.00 95.25 114 MET A C 1
ATOM 908 O O . MET A 1 114 ? 2.303 -5.907 -1.627 1.00 95.25 114 MET A O 1
ATOM 912 N N . ALA A 1 115 ? 0.436 -5.212 -0.573 1.00 95.50 115 ALA A N 1
ATOM 913 C CA . ALA A 1 115 ? -0.072 -4.429 -1.691 1.00 95.50 115 ALA A CA 1
ATOM 914 C C . ALA A 1 115 ? 0.935 -3.355 -2.114 1.00 95.50 115 ALA A C 1
ATOM 916 O O . ALA A 1 115 ? 1.301 -3.307 -3.283 1.00 95.50 115 ALA A O 1
ATOM 917 N N . ALA A 1 116 ? 1.435 -2.550 -1.168 1.00 95.62 116 ALA A N 1
ATOM 918 C CA . ALA A 1 116 ? 2.355 -1.455 -1.463 1.00 95.62 116 ALA A CA 1
ATOM 919 C C . ALA A 1 116 ? 3.695 -1.928 -2.035 1.00 95.62 116 ALA A C 1
ATOM 921 O O . ALA A 1 116 ? 4.238 -1.292 -2.938 1.00 95.62 116 ALA A O 1
ATOM 922 N N . ILE A 1 117 ? 4.239 -3.029 -1.512 1.00 95.50 117 ILE A N 1
ATOM 923 C CA . ILE A 1 117 ? 5.483 -3.615 -2.016 1.00 95.50 117 ILE A CA 1
ATOM 924 C C . ILE A 1 117 ? 5.256 -4.209 -3.408 1.00 95.50 117 ILE A C 1
ATOM 926 O O . ILE A 1 117 ? 5.987 -3.871 -4.335 1.00 95.50 117 ILE A O 1
ATOM 930 N N . GLY A 1 118 ? 4.220 -5.033 -3.580 1.00 93.88 118 GLY A N 1
ATOM 931 C CA . GLY A 1 118 ? 3.931 -5.687 -4.856 1.00 93.88 118 GLY A CA 1
ATOM 932 C C . GLY A 1 118 ? 3.673 -4.685 -5.979 1.00 93.88 118 GLY A C 1
ATOM 933 O O . GLY A 1 118 ? 4.254 -4.793 -7.056 1.00 93.88 118 GLY A O 1
ATOM 934 N N . THR A 1 119 ? 2.865 -3.652 -5.725 1.00 93.94 119 THR A N 1
ATOM 935 C CA . THR A 1 119 ? 2.602 -2.616 -6.731 1.00 93.94 119 THR A CA 1
ATOM 936 C C . THR A 1 119 ? 3.817 -1.741 -7.003 1.00 93.94 119 THR A C 1
ATOM 938 O O . THR A 1 119 ? 3.979 -1.274 -8.130 1.00 93.94 119 THR A O 1
ATOM 941 N N . PHE A 1 120 ? 4.687 -1.523 -6.013 1.00 93.81 120 PHE A N 1
ATOM 942 C CA . PHE A 1 120 ? 5.938 -0.803 -6.222 1.00 93.81 120 PHE A CA 1
ATOM 943 C C . PHE A 1 120 ? 6.870 -1.568 -7.159 1.00 93.81 120 PHE A C 1
ATOM 945 O O . PHE A 1 120 ? 7.327 -0.981 -8.139 1.00 93.81 120 PHE A O 1
ATOM 952 N N . CYS A 1 121 ? 7.117 -2.854 -6.890 1.00 93.06 121 CYS A N 1
ATOM 953 C CA . CYS A 1 121 ? 7.993 -3.692 -7.709 1.00 93.06 121 CYS A CA 1
ATOM 954 C C . CYS A 1 121 ? 7.534 -3.704 -9.173 1.00 93.06 121 CYS A C 1
ATOM 956 O O . CYS A 1 121 ? 8.330 -3.468 -10.078 1.00 93.06 121 CYS A O 1
ATOM 958 N N . GLU A 1 122 ? 6.231 -3.860 -9.395 1.00 91.38 122 GLU A N 1
ATOM 959 C CA . GLU A 1 122 ? 5.626 -3.880 -10.731 1.00 91.38 122 GLU A CA 1
ATOM 960 C C . GLU A 1 122 ? 5.711 -2.522 -11.431 1.00 91.38 122 GLU A C 1
ATOM 962 O O . GLU A 1 122 ? 6.059 -2.435 -12.607 1.00 91.38 122 GLU A O 1
ATOM 967 N N . CYS A 1 123 ? 5.503 -1.425 -10.700 1.00 90.75 123 CYS A N 1
ATOM 968 C CA . CYS A 1 123 ? 5.718 -0.086 -11.244 1.00 90.75 123 CYS A CA 1
ATOM 969 C C . CYS A 1 123 ? 7.196 0.174 -11.588 1.00 90.75 123 CYS A C 1
ATOM 971 O O . CYS A 1 123 ? 7.483 0.866 -12.564 1.00 90.75 123 CYS A O 1
ATOM 973 N N . VAL A 1 124 ? 8.151 -0.338 -10.802 1.00 91.19 124 VAL A N 1
ATOM 974 C CA . VAL A 1 124 ? 9.586 -0.226 -11.116 1.00 91.19 124 VAL A CA 1
ATOM 975 C C . VAL A 1 124 ? 9.926 -1.039 -12.362 1.00 91.19 124 VAL A C 1
ATOM 977 O O . VAL A 1 124 ? 10.576 -0.496 -13.256 1.00 91.19 124 VAL A O 1
ATOM 980 N N . ALA A 1 125 ? 9.450 -2.283 -12.451 1.00 89.81 125 ALA A N 1
ATOM 981 C CA . ALA A 1 125 ? 9.638 -3.146 -13.615 1.00 89.81 125 ALA A CA 1
ATOM 982 C C . ALA A 1 125 ? 9.032 -2.527 -14.889 1.00 89.81 125 ALA A C 1
ATOM 984 O O . ALA A 1 125 ? 9.667 -2.527 -15.941 1.00 89.81 125 ALA A O 1
ATOM 985 N N . GLY A 1 126 ? 7.857 -1.899 -14.775 1.00 87.50 126 GLY A N 1
ATOM 986 C CA . GLY A 1 126 ? 7.208 -1.126 -15.840 1.00 87.50 126 GLY A CA 1
ATOM 987 C C . GLY A 1 126 ? 7.812 0.264 -16.100 1.00 87.50 126 GLY A C 1
ATOM 988 O O . GLY A 1 126 ? 7.306 1.025 -16.925 1.00 87.50 126 GLY A O 1
ATOM 989 N N . GLY A 1 127 ? 8.893 0.632 -15.405 1.00 86.88 127 GLY A N 1
ATOM 990 C CA . GLY A 1 127 ? 9.656 1.855 -15.658 1.00 86.88 127 GLY A CA 1
ATOM 991 C C . GLY A 1 127 ? 9.052 3.151 -15.100 1.00 86.88 127 GLY A C 1
ATOM 992 O O . GLY A 1 127 ? 9.561 4.235 -15.403 1.00 86.88 127 GLY A O 1
ATOM 993 N N . ALA A 1 128 ? 8.026 3.078 -14.243 1.00 85.25 128 ALA A N 1
ATOM 994 C CA . ALA A 1 128 ? 7.347 4.243 -13.659 1.00 85.25 128 ALA A CA 1
ATOM 995 C C . ALA A 1 128 ? 8.282 5.175 -12.867 1.00 85.25 128 ALA A C 1
ATOM 997 O O . ALA A 1 128 ? 8.016 6.371 -12.742 1.00 85.25 128 ALA A O 1
ATOM 998 N N . TYR A 1 129 ? 9.378 4.630 -12.330 1.00 87.56 129 TYR A N 1
ATOM 999 C CA . TYR A 1 129 ? 10.326 5.333 -11.457 1.00 87.56 129 TYR A CA 1
ATOM 1000 C C . TYR A 1 129 ? 11.708 5.565 -12.084 1.00 87.56 129 TYR A C 1
ATOM 1002 O O . TYR A 1 129 ? 12.647 5.932 -11.378 1.00 87.56 129 TYR A O 1
ATOM 1010 N N . THR A 1 130 ? 11.857 5.393 -13.399 1.00 86.19 130 THR A N 1
ATOM 1011 C CA . THR A 1 130 ? 13.137 5.583 -14.118 1.00 86.19 130 THR A CA 1
ATOM 1012 C C . THR A 1 130 ? 13.770 6.956 -13.868 1.00 86.19 130 THR A C 1
ATOM 1014 O O . THR A 1 130 ? 14.971 7.046 -13.624 1.00 86.19 130 THR A O 1
ATOM 1017 N N . PHE A 1 131 ? 12.963 8.020 -13.801 1.00 83.31 131 PHE A N 1
ATOM 1018 C CA . PHE A 1 131 ? 13.423 9.384 -13.501 1.00 83.31 131 PHE A CA 1
ATOM 1019 C C . PHE A 1 131 ? 14.059 9.551 -12.105 1.00 83.31 131 PHE A C 1
ATOM 1021 O O . PHE A 1 131 ? 14.721 10.555 -11.852 1.00 83.31 131 PHE A O 1
ATOM 1028 N N . MET A 1 132 ? 13.845 8.600 -11.187 1.00 87.75 132 MET A N 1
ATOM 1029 C CA . MET A 1 132 ? 14.436 8.601 -9.842 1.00 87.75 132 MET A CA 1
ATOM 1030 C C . MET A 1 132 ? 15.734 7.793 -9.757 1.00 87.75 132 MET A C 1
ATOM 1032 O O . MET A 1 132 ? 16.278 7.664 -8.662 1.00 87.75 132 MET A O 1
ATOM 1036 N N . ASN A 1 133 ? 16.212 7.240 -10.878 1.00 86.50 133 ASN A N 1
ATOM 1037 C CA . ASN A 1 133 ? 17.401 6.393 -10.946 1.00 86.50 133 ASN A CA 1
ATOM 1038 C C . ASN A 1 133 ? 17.361 5.246 -9.915 1.00 86.50 133 ASN A C 1
ATOM 1040 O O . ASN A 1 133 ? 18.306 5.034 -9.152 1.00 86.50 133 ASN A O 1
ATOM 1044 N N . VAL A 1 134 ? 16.216 4.553 -9.839 1.00 85.31 134 VAL A N 1
ATOM 1045 C CA . VAL A 1 134 ? 16.029 3.426 -8.915 1.00 85.31 134 VAL A CA 1
ATOM 1046 C C . VAL A 1 134 ? 17.058 2.350 -9.222 1.00 85.31 134 VAL A C 1
ATOM 1048 O O . VAL A 1 134 ? 17.154 1.874 -10.352 1.00 85.31 134 VAL A O 1
ATOM 1051 N N . ASN A 1 135 ? 17.800 1.939 -8.196 1.00 83.62 135 ASN A N 1
ATOM 1052 C CA . ASN A 1 135 ? 18.682 0.794 -8.309 1.00 83.62 135 ASN A CA 1
ATOM 1053 C C . ASN A 1 135 ? 17.835 -0.484 -8.383 1.00 83.62 135 ASN A C 1
ATOM 1055 O O . ASN A 1 135 ? 17.274 -0.919 -7.375 1.00 83.62 135 ASN A O 1
ATOM 1059 N N . GLN A 1 136 ? 17.743 -1.067 -9.579 1.00 80.38 136 GLN A N 1
ATOM 1060 C CA . GLN A 1 136 ? 16.937 -2.262 -9.814 1.00 80.38 136 GLN A CA 1
ATOM 1061 C C . GLN A 1 136 ? 17.427 -3.480 -9.022 1.00 80.38 136 GLN A C 1
ATOM 1063 O O . GLN A 1 136 ? 16.607 -4.310 -8.660 1.00 80.38 136 GLN A O 1
ATOM 1068 N N . THR A 1 137 ? 18.712 -3.544 -8.652 1.00 79.88 137 THR A N 1
ATOM 1069 C CA . THR A 1 137 ? 19.283 -4.626 -7.827 1.00 79.88 137 THR A CA 1
ATOM 1070 C C . THR A 1 137 ? 18.658 -4.720 -6.434 1.00 79.88 137 THR A C 1
ATOM 1072 O O . THR A 1 137 ? 18.732 -5.763 -5.799 1.00 79.88 137 THR A O 1
ATOM 1075 N N . TYR A 1 138 ? 18.065 -3.634 -5.935 1.00 80.19 138 TYR A N 1
ATOM 1076 C CA . TYR A 1 138 ? 17.398 -3.612 -4.631 1.00 80.19 138 TYR A CA 1
ATOM 1077 C C . TYR A 1 138 ? 15.885 -3.413 -4.743 1.00 80.19 138 TYR A C 1
ATOM 1079 O O . TYR A 1 138 ? 15.213 -3.285 -3.719 1.00 80.19 138 TYR A O 1
ATOM 1087 N N . ALA A 1 139 ? 15.347 -3.339 -5.963 1.00 80.88 139 ALA A N 1
ATOM 1088 C CA . ALA A 1 139 ? 13.932 -3.065 -6.186 1.00 80.88 139 ALA A CA 1
ATOM 1089 C C . ALA A 1 139 ? 13.028 -4.223 -5.747 1.00 80.88 139 ALA A C 1
ATOM 1091 O O . ALA A 1 139 ? 11.867 -3.984 -5.441 1.00 80.88 139 ALA A O 1
ATOM 1092 N N . ASP A 1 140 ? 13.571 -5.435 -5.674 1.00 84.44 140 ASP A N 1
ATOM 1093 C CA . ASP A 1 140 ? 12.924 -6.671 -5.235 1.00 84.44 140 ASP A CA 1
ATOM 1094 C C . ASP A 1 140 ? 13.478 -7.183 -3.892 1.00 84.44 140 ASP A C 1
ATOM 1096 O O . ASP A 1 140 ? 13.145 -8.283 -3.454 1.00 84.44 140 ASP A O 1
ATOM 1100 N N . ASN A 1 141 ? 14.294 -6.389 -3.186 1.00 91.12 141 ASN A N 1
ATOM 1101 C CA . ASN A 1 141 ? 14.749 -6.746 -1.845 1.00 91.12 141 ASN A CA 1
ATOM 1102 C C . ASN A 1 141 ? 13.596 -6.568 -0.842 1.00 91.12 141 ASN A C 1
ATOM 1104 O O . ASN A 1 141 ? 13.438 -5.518 -0.210 1.00 91.12 141 ASN A O 1
ATOM 1108 N N . PHE A 1 142 ? 12.770 -7.606 -0.712 1.00 89.56 142 PHE A N 1
ATOM 1109 C CA . PHE A 1 142 ? 11.560 -7.587 0.106 1.00 89.56 142 PHE A CA 1
ATOM 1110 C C . PHE A 1 142 ? 11.831 -7.267 1.578 1.00 89.56 142 PHE A C 1
ATOM 1112 O O . PHE A 1 142 ? 11.042 -6.544 2.181 1.00 89.56 142 PHE A O 1
ATOM 1119 N N . ASP A 1 143 ? 12.936 -7.734 2.162 1.00 92.50 143 ASP A N 1
ATOM 1120 C CA . ASP A 1 143 ? 13.257 -7.458 3.569 1.00 92.50 143 ASP A CA 1
ATOM 1121 C C . ASP A 1 143 ? 13.566 -5.976 3.802 1.00 92.50 143 ASP A C 1
ATOM 1123 O O . ASP A 1 143 ? 13.078 -5.361 4.762 1.00 92.50 143 ASP A O 1
ATOM 1127 N N . LEU A 1 144 ? 14.310 -5.365 2.876 1.00 92.62 144 LEU A N 1
ATOM 1128 C CA . LEU A 1 144 ? 14.565 -3.929 2.885 1.00 92.62 144 LEU A CA 1
ATOM 1129 C C . LEU A 1 144 ? 13.262 -3.141 2.712 1.00 92.62 144 LEU A C 1
ATOM 1131 O O . LEU A 1 144 ? 13.022 -2.186 3.453 1.00 92.62 144 LEU A O 1
ATOM 1135 N N . LEU A 1 145 ? 12.400 -3.547 1.775 1.00 94.06 145 LEU A N 1
ATOM 1136 C CA . LEU A 1 145 ? 11.123 -2.879 1.518 1.00 94.06 145 LEU A CA 1
ATOM 1137 C C . LEU A 1 145 ? 10.151 -3.008 2.697 1.00 94.06 145 LEU A C 1
ATOM 1139 O O . LEU A 1 145 ? 9.544 -2.012 3.090 1.00 94.06 145 LEU A O 1
ATOM 1143 N N . LYS A 1 146 ? 10.051 -4.183 3.330 1.00 93.75 146 LYS A N 1
ATOM 1144 C CA . LYS A 1 146 ? 9.257 -4.394 4.554 1.00 93.75 146 LYS A CA 1
ATOM 1145 C C . LYS A 1 146 ? 9.742 -3.491 5.687 1.00 93.75 146 LYS A C 1
ATOM 1147 O O . LYS A 1 146 ? 8.935 -2.820 6.336 1.00 93.75 146 LYS A O 1
ATOM 1152 N N . THR A 1 147 ? 11.058 -3.416 5.886 1.00 94.06 147 THR A N 1
ATOM 1153 C CA . THR A 1 147 ? 11.676 -2.561 6.912 1.00 94.06 147 THR A CA 1
ATOM 1154 C C . THR A 1 147 ? 11.405 -1.081 6.641 1.00 94.06 147 THR A C 1
ATOM 1156 O O . THR A 1 147 ? 10.941 -0.356 7.526 1.00 94.06 147 THR A O 1
ATOM 1159 N N . ALA A 1 148 ? 11.625 -0.635 5.401 1.00 93.56 148 ALA A N 1
ATOM 1160 C CA . ALA A 1 148 ? 11.365 0.737 4.976 1.00 93.56 148 ALA A CA 1
ATOM 1161 C C . ALA A 1 148 ? 9.882 1.105 5.127 1.00 93.56 148 ALA A C 1
ATOM 1163 O O . ALA A 1 148 ? 9.562 2.191 5.613 1.00 93.56 148 ALA A O 1
ATOM 1164 N N . TYR A 1 149 ? 8.976 0.189 4.774 1.00 94.25 149 TYR A N 1
ATOM 1165 C CA . TYR A 1 149 ? 7.536 0.362 4.938 1.00 94.25 149 TYR A CA 1
ATOM 1166 C C . TYR A 1 149 ? 7.164 0.559 6.406 1.00 94.25 149 TYR A C 1
ATOM 1168 O O . TYR A 1 149 ? 6.528 1.554 6.750 1.00 94.25 149 TYR A O 1
ATOM 1176 N N . LYS A 1 150 ? 7.599 -0.356 7.285 1.00 93.00 150 LYS A N 1
ATOM 1177 C CA . LYS A 1 150 ? 7.292 -0.306 8.720 1.00 93.00 150 LYS A CA 1
ATOM 1178 C C . LYS A 1 150 ? 7.758 1.014 9.336 1.00 93.00 150 LYS A C 1
ATOM 1180 O O . LYS A 1 150 ? 6.993 1.665 10.044 1.00 93.00 150 LYS A O 1
ATOM 1185 N N . HIS A 1 151 ? 8.978 1.447 9.015 1.00 91.75 151 HIS A N 1
ATOM 1186 C CA . HIS A 1 151 ? 9.506 2.727 9.486 1.00 91.75 151 HIS A CA 1
ATOM 1187 C C . HIS A 1 151 ? 8.725 3.931 8.927 1.00 91.75 151 HIS A C 1
ATOM 1189 O O . HIS A 1 151 ? 8.441 4.901 9.635 1.00 91.75 151 HIS A O 1
ATOM 1195 N N . TYR A 1 152 ? 8.360 3.908 7.648 1.00 90.06 152 TYR A N 1
ATOM 1196 C CA . TYR A 1 152 ? 7.688 5.046 7.033 1.00 90.06 152 TYR A CA 1
ATOM 1197 C C . TYR A 1 152 ? 6.220 5.170 7.469 1.00 90.06 152 TYR A C 1
ATOM 1199 O O . TYR A 1 152 ? 5.795 6.232 7.917 1.00 90.06 152 TYR A O 1
ATOM 1207 N N . VAL A 1 153 ? 5.451 4.086 7.401 1.00 89.69 153 VAL A N 1
ATOM 1208 C CA . VAL A 1 153 ? 4.012 4.074 7.705 1.00 89.69 153 VAL A CA 1
ATOM 1209 C C . VAL A 1 153 ? 3.754 4.056 9.213 1.00 89.69 153 VAL A C 1
ATOM 1211 O O . VAL A 1 153 ? 3.081 4.938 9.740 1.00 89.69 153 VAL A O 1
ATOM 1214 N N . HIS A 1 154 ? 4.332 3.104 9.942 1.00 86.88 154 HIS A N 1
ATOM 1215 C CA . HIS A 1 154 ? 3.965 2.883 11.346 1.00 86.88 154 HIS A CA 1
ATOM 1216 C C . HIS A 1 154 ? 4.830 3.642 12.353 1.00 86.88 154 HIS A C 1
ATOM 1218 O O . HIS A 1 154 ? 4.447 3.750 13.511 1.00 86.88 154 HIS A O 1
ATOM 1224 N N . PHE A 1 155 ? 5.967 4.210 11.942 1.00 86.44 155 PHE A N 1
ATOM 1225 C CA . PHE A 1 155 ? 6.754 5.094 12.808 1.00 86.44 155 PHE A CA 1
ATOM 1226 C C . PHE A 1 155 ? 6.637 6.561 12.385 1.00 86.44 155 PHE A C 1
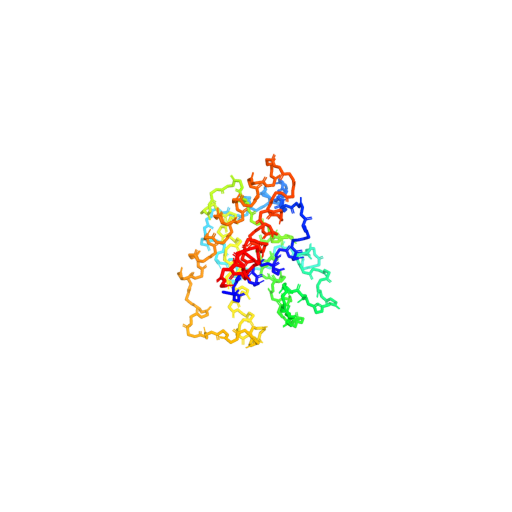ATOM 1228 O O . PHE A 1 155 ? 6.216 7.403 13.177 1.00 86.44 155 PHE A O 1
ATOM 1235 N N . THR A 1 156 ? 6.966 6.893 11.135 1.00 82.94 156 THR A N 1
ATOM 1236 C CA . THR A 1 156 ? 6.976 8.297 10.687 1.00 82.94 156 THR A CA 1
ATOM 1237 C C . THR A 1 156 ? 5.562 8.870 10.621 1.00 82.94 156 THR A C 1
ATOM 1239 O O . THR A 1 156 ? 5.289 9.894 11.250 1.00 82.94 156 THR A O 1
ATOM 1242 N N . TRP A 1 157 ? 4.649 8.205 9.908 1.00 78.31 157 TRP A N 1
ATOM 1243 C CA . TRP A 1 157 ? 3.274 8.687 9.785 1.00 78.31 157 TRP A CA 1
ATOM 1244 C C . TRP A 1 157 ? 2.503 8.606 11.096 1.00 78.31 157 TRP A C 1
ATOM 1246 O O . TRP A 1 157 ? 1.836 9.576 11.429 1.00 78.31 157 TRP A O 1
ATOM 1256 N N . LEU A 1 158 ? 2.676 7.559 11.908 1.00 77.44 158 LEU A N 1
ATOM 1257 C CA . LEU A 1 158 ? 2.080 7.507 13.251 1.00 77.44 158 LEU A CA 1
ATOM 1258 C C . LEU A 1 158 ? 2.479 8.711 14.122 1.00 77.44 158 LEU A C 1
ATOM 1260 O O . LEU A 1 158 ? 1.635 9.302 14.800 1.00 77.44 158 LEU A O 1
ATOM 1264 N N . ASN A 1 159 ? 3.750 9.120 14.074 1.00 78.81 159 ASN A N 1
ATOM 1265 C CA . ASN A 1 159 ? 4.224 10.309 14.783 1.00 78.81 159 ASN A CA 1
ATOM 1266 C C . ASN A 1 159 ? 3.591 11.597 14.240 1.00 78.81 159 ASN A C 1
ATOM 1268 O O . ASN A 1 159 ? 3.225 12.477 15.021 1.00 78.81 159 ASN A O 1
ATOM 1272 N N . ILE A 1 160 ? 3.434 11.709 12.918 1.00 75.88 160 ILE A N 1
ATOM 1273 C CA . ILE A 1 160 ? 2.748 12.841 12.280 1.00 75.88 160 ILE A CA 1
ATOM 1274 C C . ILE A 1 160 ? 1.274 12.870 12.704 1.00 75.88 160 ILE A C 1
ATOM 1276 O O . ILE A 1 160 ? 0.809 13.899 13.186 1.00 75.88 160 ILE A O 1
ATOM 1280 N N . CYS A 1 161 ? 0.570 11.738 12.637 1.00 71.31 161 CYS A N 1
ATOM 1281 C CA . CYS A 1 161 ? -0.814 11.598 13.092 1.00 71.31 161 CYS A CA 1
ATOM 1282 C C . CYS A 1 161 ? -0.976 12.006 14.547 1.00 71.31 161 CYS A C 1
ATOM 1284 O O . CYS A 1 161 ? -1.876 12.762 14.892 1.00 71.31 161 CYS A O 1
ATOM 1286 N N . SER A 1 162 ? -0.084 11.523 15.407 1.00 74.50 162 SER A N 1
ATOM 1287 C CA . SER A 1 162 ? -0.119 11.820 16.835 1.00 74.50 162 SER A CA 1
ATOM 1288 C C . SER A 1 162 ? 0.088 13.308 17.114 1.00 74.50 162 SER A C 1
ATOM 1290 O O . SER A 1 162 ? -0.502 13.846 18.049 1.00 74.50 162 SER A O 1
ATOM 1292 N N . LYS A 1 163 ? 0.913 13.993 16.312 1.00 75.50 163 LYS A N 1
ATOM 1293 C CA . LYS A 1 163 ? 1.095 15.447 16.399 1.00 75.50 163 LYS A CA 1
ATOM 1294 C C . LYS A 1 163 ? -0.141 16.206 15.927 1.00 75.50 163 LYS A C 1
ATOM 1296 O O . LYS A 1 163 ? -0.569 17.110 16.631 1.00 75.50 163 LYS A O 1
ATOM 1301 N N . GLU A 1 164 ? -0.720 15.814 14.796 1.00 74.12 164 GLU A N 1
ATOM 1302 C CA . GLU A 1 164 ? -1.919 16.445 14.232 1.00 74.12 164 GLU A CA 1
ATOM 1303 C C . GLU A 1 164 ? -3.159 16.237 15.121 1.00 74.12 164 GLU A C 1
ATOM 1305 O O . GLU A 1 164 ? -3.921 17.179 15.323 1.00 74.12 164 GLU A O 1
ATOM 1310 N N . LYS A 1 165 ? -3.319 15.053 15.743 1.00 70.69 165 LYS A N 1
ATOM 1311 C CA . LYS A 1 165 ? -4.367 14.780 16.752 1.00 70.69 165 LYS A CA 1
ATOM 1312 C C . LYS A 1 165 ? -4.236 15.697 17.980 1.00 70.69 165 LYS A C 1
ATOM 1314 O O . LYS A 1 165 ? -5.243 16.074 18.568 1.00 70.69 165 LYS A O 1
ATOM 1319 N N . LYS A 1 166 ? -3.007 16.041 18.387 1.00 77.69 166 LYS A N 1
ATOM 1320 C CA . LYS A 1 166 ? -2.742 16.934 19.533 1.00 77.69 166 LYS A CA 1
ATOM 1321 C C . LYS A 1 166 ? -2.921 18.406 19.179 1.00 77.69 166 LYS A C 1
ATOM 1323 O O . LYS A 1 166 ? -3.374 19.183 20.010 1.00 77.69 166 LYS A O 1
ATOM 1328 N N . GLU A 1 167 ? -2.502 18.796 17.982 1.00 74.38 167 GLU A N 1
ATOM 1329 C CA . GLU A 1 167 ? -2.499 20.183 17.543 1.00 74.38 167 GLU A CA 1
ATOM 1330 C C . GLU A 1 167 ? -2.536 20.235 16.010 1.00 74.38 167 GLU A C 1
ATOM 1332 O O . GLU A 1 167 ? -1.551 19.926 15.334 1.00 74.38 167 GLU A O 1
ATOM 1337 N N . SER A 1 168 ? -3.676 20.651 15.457 1.00 72.50 168 SER A N 1
ATOM 1338 C CA . SER A 1 168 ? -3.869 20.714 14.006 1.00 72.50 168 SER A CA 1
ATOM 1339 C C . SER A 1 168 ? -2.836 21.630 13.331 1.00 72.50 168 SER A C 1
ATOM 1341 O O . SER A 1 168 ? -2.519 22.733 13.802 1.00 72.50 168 SER A O 1
ATOM 1343 N N . GLY A 1 169 ? -2.257 21.149 12.233 1.00 65.06 169 GLY A N 1
ATOM 1344 C CA . GLY A 1 169 ? -1.242 21.825 11.432 1.00 65.06 169 GLY A CA 1
ATOM 1345 C C . GLY A 1 169 ? 0.155 21.873 12.057 1.00 65.06 169 GLY A C 1
ATOM 1346 O O . GLY A 1 169 ? 1.034 22.546 11.510 1.00 65.06 169 GLY A O 1
ATOM 1347 N N . LYS A 1 170 ? 0.394 21.201 13.192 1.00 73.06 170 LYS A N 1
ATOM 1348 C CA . LYS A 1 170 ? 1.693 21.233 13.884 1.00 73.06 170 LYS A CA 1
ATOM 1349 C C . LYS A 1 170 ? 2.815 20.655 13.033 1.00 73.06 170 LYS A C 1
ATOM 1351 O O . LYS A 1 170 ? 3.911 21.205 13.033 1.00 73.06 170 LYS A O 1
ATOM 1356 N N . HIS A 1 171 ? 2.566 19.583 12.278 1.00 70.56 171 HIS A N 1
ATOM 1357 C CA . HIS A 1 171 ? 3.603 18.986 11.438 1.00 70.56 171 HIS A CA 1
ATOM 1358 C C . HIS A 1 171 ? 4.105 19.971 10.378 1.00 70.56 171 HIS A C 1
ATOM 1360 O O . HIS A 1 171 ? 5.309 20.068 10.159 1.00 70.56 171 HIS A O 1
ATOM 1366 N N . ILE A 1 172 ? 3.193 20.738 9.776 1.00 64.31 172 ILE A N 1
ATOM 1367 C CA . ILE A 1 172 ? 3.522 21.750 8.768 1.00 64.31 172 ILE A CA 1
ATOM 1368 C C . ILE A 1 172 ? 4.343 22.872 9.395 1.00 64.31 172 ILE A C 1
ATOM 1370 O O . ILE A 1 172 ? 5.380 23.229 8.849 1.00 64.31 172 ILE A O 1
ATOM 1374 N N . ARG A 1 173 ? 3.917 23.385 10.556 1.00 67.19 173 ARG A N 1
ATOM 1375 C CA . ARG A 1 173 ? 4.658 24.431 11.274 1.00 67.19 173 ARG A CA 1
ATOM 1376 C C . ARG A 1 173 ? 6.058 23.962 11.670 1.00 67.19 173 ARG A C 1
ATOM 1378 O O . ARG A 1 173 ? 7.015 24.702 11.475 1.00 67.19 173 ARG A O 1
ATOM 1385 N N . ASP A 1 174 ? 6.191 22.728 12.158 1.00 70.31 174 ASP A N 1
ATOM 1386 C CA . ASP A 1 174 ? 7.484 22.120 12.495 1.00 70.31 174 ASP A CA 1
ATOM 1387 C C . ASP A 1 174 ? 8.379 21.965 11.247 1.00 70.31 174 ASP A C 1
ATOM 1389 O O . ASP A 1 174 ? 9.584 22.214 11.313 1.00 70.31 174 ASP A O 1
ATOM 1393 N N . GLU A 1 175 ? 7.819 21.532 10.111 1.00 65.50 175 GLU A N 1
ATOM 1394 C CA . GLU A 1 175 ? 8.541 21.434 8.834 1.00 65.50 175 GLU A CA 1
ATOM 1395 C C . GLU A 1 175 ? 9.004 22.819 8.366 1.00 65.50 175 GLU A C 1
ATOM 1397 O O . GLU A 1 175 ? 10.191 23.016 8.108 1.00 65.50 175 GLU A O 1
ATOM 1402 N N . GLU A 1 176 ? 8.103 23.802 8.323 1.00 64.50 176 GLU A N 1
ATOM 1403 C CA . GLU A 1 176 ? 8.399 25.186 7.937 1.00 64.50 176 GLU A CA 1
ATOM 1404 C C . GLU A 1 176 ? 9.455 25.808 8.862 1.00 64.50 176 GLU A C 1
ATOM 1406 O O . GLU A 1 176 ? 10.420 26.408 8.388 1.00 64.50 176 GLU A O 1
ATOM 1411 N N . GLN A 1 177 ? 9.369 25.576 10.173 1.00 62.91 177 GLN A N 1
ATOM 1412 C CA . GLN A 1 177 ? 10.365 26.035 11.139 1.00 62.91 177 GLN A CA 1
ATOM 1413 C C . GLN A 1 177 ? 11.739 25.385 10.908 1.00 62.91 177 GLN A C 1
ATOM 1415 O O . GLN A 1 177 ? 12.762 26.071 10.988 1.00 62.91 177 GLN A O 1
ATOM 1420 N N . LYS A 1 178 ? 11.792 24.091 10.560 1.00 66.56 178 LYS A N 1
ATOM 1421 C CA . LYS A 1 178 ? 13.044 23.413 10.176 1.00 66.56 178 LYS A CA 1
ATOM 1422 C C . LYS A 1 178 ? 13.641 23.964 8.883 1.00 66.56 178 LYS A C 1
ATOM 1424 O O . LYS A 1 178 ? 14.862 23.999 8.771 1.00 66.56 178 LYS A O 1
ATOM 1429 N N . PHE A 1 179 ? 12.827 24.414 7.928 1.00 56.31 179 PHE A N 1
ATOM 1430 C CA . PHE A 1 179 ? 13.314 25.088 6.717 1.00 56.31 179 PHE A CA 1
ATOM 1431 C C . PHE A 1 179 ? 13.826 26.512 6.992 1.00 56.31 179 PHE A C 1
ATOM 1433 O O . PHE A 1 179 ? 14.755 26.967 6.323 1.00 56.31 179 PHE A O 1
ATOM 1440 N N . LEU A 1 180 ? 13.279 27.199 7.998 1.00 51.75 180 LEU A N 1
ATOM 1441 C CA . LEU A 1 180 ? 13.676 28.561 8.374 1.00 51.75 180 LEU A CA 1
ATOM 1442 C C . LEU A 1 180 ? 14.948 28.613 9.245 1.00 51.75 180 LEU A C 1
ATOM 1444 O O . LEU A 1 180 ? 15.719 29.572 9.161 1.00 51.75 180 LEU A O 1
ATOM 1448 N N . GLN A 1 181 ? 15.229 27.582 10.047 1.00 55.78 181 GLN A N 1
ATOM 1449 C CA . GLN A 1 181 ? 16.412 27.549 10.924 1.00 55.78 181 GLN A CA 1
ATOM 1450 C C . GLN A 1 181 ? 17.775 27.611 10.188 1.00 55.78 181 GLN A C 1
ATOM 1452 O O . GLN A 1 181 ? 18.654 28.348 10.646 1.00 55.78 181 GLN A O 1
ATOM 1457 N N . PRO A 1 182 ? 17.999 26.921 9.049 1.00 52.34 182 PRO A N 1
ATOM 1458 C CA . PRO A 1 182 ? 19.226 27.062 8.261 1.00 52.34 182 PRO A CA 1
ATOM 1459 C C . PRO A 1 182 ? 19.385 28.446 7.624 1.00 52.34 182 PRO A C 1
ATOM 1461 O O . PRO A 1 182 ? 20.514 28.893 7.426 1.00 52.34 182 PRO A O 1
ATOM 1464 N N . ALA A 1 183 ? 18.278 29.122 7.295 1.00 43.72 183 ALA A N 1
ATOM 1465 C CA . ALA A 1 183 ? 18.303 30.463 6.715 1.00 43.72 183 ALA A CA 1
ATOM 1466 C C . ALA A 1 183 ? 18.700 31.511 7.766 1.00 43.72 183 ALA A C 1
ATOM 1468 O O . ALA A 1 183 ? 19.563 32.346 7.505 1.00 43.72 183 ALA A O 1
ATOM 1469 N N . CYS A 1 184 ? 18.167 31.403 8.986 1.00 49.38 184 CYS A N 1
ATOM 1470 C CA . CYS A 1 184 ? 18.479 32.328 10.079 1.00 49.38 184 CYS A CA 1
ATOM 1471 C C . CYS A 1 184 ? 19.951 32.229 10.538 1.00 49.38 184 CYS A C 1
ATOM 1473 O O . CYS A 1 184 ? 20.595 33.241 10.815 1.00 49.38 184 CYS A O 1
ATOM 1475 N N . LYS A 1 185 ? 20.547 31.025 10.505 1.00 43.47 185 LYS A N 1
ATOM 1476 C CA . LYS A 1 185 ? 21.977 30.831 10.815 1.00 43.47 185 LYS A CA 1
ATOM 1477 C C . LYS A 1 185 ? 22.936 31.454 9.790 1.00 43.47 185 LYS A C 1
ATOM 1479 O O . LYS A 1 185 ? 24.077 31.719 10.144 1.00 43.47 185 LYS A O 1
ATOM 1484 N N . ARG A 1 186 ? 22.505 31.720 8.548 1.00 46.41 186 ARG A N 1
ATOM 1485 C CA . ARG A 1 186 ? 23.353 32.400 7.546 1.00 46.41 186 ARG A CA 1
ATOM 1486 C C . ARG A 1 186 ? 23.354 33.917 7.698 1.00 46.41 186 ARG A C 1
ATOM 1488 O O . ARG A 1 186 ? 24.379 34.535 7.446 1.00 46.41 186 ARG A O 1
ATOM 1495 N N . VAL A 1 187 ? 22.248 34.511 8.151 1.00 48.16 187 VAL A N 1
ATOM 1496 C CA . VAL A 1 187 ? 22.173 35.968 8.376 1.00 48.16 187 VAL A CA 1
ATOM 1497 C C . VAL A 1 187 ? 22.942 36.371 9.643 1.00 48.16 187 VAL A C 1
ATOM 1499 O O . VAL A 1 187 ? 23.528 37.447 9.691 1.00 48.16 187 VAL A O 1
ATOM 1502 N N . SER A 1 188 ? 23.039 35.476 10.633 1.00 40.56 188 SER A N 1
ATOM 1503 C CA . SER A 1 188 ? 23.800 35.724 11.866 1.00 40.56 188 SER A CA 1
ATOM 1504 C C . SER A 1 188 ? 25.328 35.652 11.708 1.00 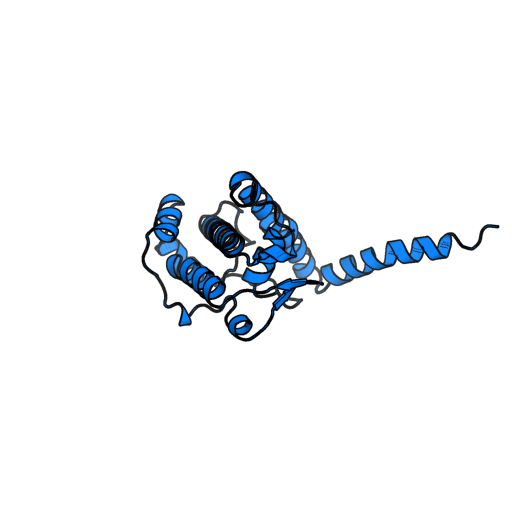40.56 188 SER A C 1
ATOM 1506 O O . SER A 1 188 ? 26.031 36.095 12.610 1.00 40.56 188 SER A O 1
ATOM 1508 N N . CYS A 1 189 ? 25.861 35.117 10.602 1.00 43.53 189 CYS A N 1
ATOM 1509 C CA . CYS A 1 189 ? 27.311 35.029 10.365 1.00 43.53 189 CYS A CA 1
ATOM 1510 C C . CYS A 1 189 ? 27.868 36.136 9.449 1.00 43.53 189 CYS A C 1
ATOM 1512 O O . CYS A 1 189 ? 29.046 36.091 9.119 1.00 43.53 189 CYS A O 1
ATOM 1514 N N . SER A 1 190 ? 27.063 37.127 9.043 1.00 43.19 190 SER A N 1
ATOM 1515 C CA . SER A 1 190 ? 27.507 38.200 8.131 1.00 43.19 190 SER A CA 1
ATOM 1516 C C . SER A 1 190 ? 27.883 39.523 8.821 1.00 43.19 190 SER A C 1
ATOM 1518 O O . SER A 1 190 ? 28.120 40.509 8.131 1.00 43.19 190 SER A O 1
ATOM 1520 N N . TRP A 1 191 ? 27.959 39.565 10.154 1.00 37.69 191 TRP A N 1
ATOM 1521 C CA . TRP A 1 191 ? 28.344 40.769 10.907 1.00 37.69 191 TRP A CA 1
ATOM 1522 C C . TRP A 1 191 ? 29.387 40.458 11.979 1.00 37.69 191 TRP A C 1
ATOM 1524 O O . TRP A 1 191 ? 29.177 40.737 13.152 1.00 37.69 191 TRP A O 1
ATOM 1534 N N . VAL A 1 192 ? 30.499 39.843 11.583 1.00 41.91 192 VAL A N 1
ATOM 1535 C CA . VAL A 1 192 ? 31.748 39.903 12.352 1.00 41.91 192 VAL A CA 1
ATOM 1536 C C . VAL A 1 192 ? 32.903 39.922 11.353 1.00 41.91 192 VAL A C 1
ATOM 1538 O O . VAL A 1 192 ? 33.387 38.864 10.970 1.00 41.91 192 VAL A O 1
ATOM 1541 N N . PHE A 1 193 ? 33.277 41.114 10.893 1.00 38.72 193 PHE A N 1
ATOM 1542 C CA . PHE A 1 193 ? 34.639 41.517 10.531 1.00 38.72 193 PHE A CA 1
ATOM 1543 C C . PHE A 1 193 ? 34.713 43.042 10.586 1.00 38.72 193 PHE A C 1
ATOM 1545 O O . PHE A 1 193 ? 33.746 43.685 10.116 1.00 38.72 193 PHE A O 1
#

Foldseek 3Di:
DLLLLLVCQLQVNPDAFDQDADDPVQVVVLVVQDDDLVSLVCLQPPNAFQADLVLAPRCPVVQVDQDDDPPDTWDDDPVLVVSLSRNCRSSSHSGLHAHLVDDCPPNSNSSSLCSSLVSQLVCVVVVRCVVVVDDNVCSNVSVVSSVVCCCVVRPVVSVVNVQCVVPNCVVVVVVVVVVVVVVVVVVVPPPDD

Secondary structure (DSSP, 8-state):
-HHHHHHHHHTT---TT------HHHHHHHHHH-SSHHHHHHHHHHPPPSS-GGG--TTTTGGGSPEEETTEEE---HHHHHHHHHHHHHTT-SS----TTS-TTSHHHHHHHHHHHHHHHHHHHTTTTGGGT--GGGTT-HHHHHHHHIIIIIIIIHHHHHHHHHSTTHHHHHHHHHHHHHHHHHHTTSS--